Protein AF-A0A2P4WXA1-F1 (afdb_monomer_lite)

Organism: NCBI:txid4796

Foldseek 3Di:
DPPPPPPVVCVVDPCVDPVNVVVCCVPVPPDDPPDDDDDDDDDPDPPDDPDDPPDDDPPPPPPPDDPQPPDPPPDPDPDPDPDPDPPDDPVNPDDPDDDDPVVVVVVVVVVVVCVVVPPPPPVPDPPPVVVVVVVCCDVPVDPDPDDLVPDVCSVVVVVVVVVVVVVVPPPPPPDPLVVLVVVLVVLVVVLVVLVVVLVVCVVVVNNVVSVVSVVVSVVSVVVSVVSVVVNVVSVVVVVVVD

pLDDT: mean 74.8, std 16.15, range [42.03, 98.25]

Secondary structure (DSSP, 8-state):
--SSSSSSHHHHS-TTSHHHHHHHHHHS-S-----------PPP---PPP--TT--TT--TT-----TTT-TT---PPPPP--------GGGGS-SSPPPHHHHHHHHHHHHHHHHHT--------HHHHHHHHHHHHHHS---SS-GGGSTTHHHHHHHHHHHHHHHH----SSHHHHHHHHHHHHHHHHHHHHHHHHHHHHTT-HHHHHHHHHHHHHHHHHHHHHHHHHHHHHHHTTTT-

Sequence (242 aa):
MESLLTSDWSRAFGSDTEAGRLLKRLYCGTSKPQVSYPKLKMKPRETMAPFIPGGGAGADSRTHRLVANTSSRAIRAPVPSKHKRPEMHPIDYVMTHKKPLSEIEKEMNEIKRQMEGSRMSCVRRPPNQEKEKLQQVFSYTTGSILPRELLPGSDLLDRELSHAAALRNEKFPKDRLAQLEQIYAAVLREVEERKSYMSEMIVLGKPEKATSVEREILERMTELRKINQLMTKEKGNNNDDY

Structure (mmCIF, N/CA/C/O backbone):
data_AF-A0A2P4WXA1-F1
#
_entry.id   AF-A0A2P4WXA1-F1
#
loop_
_atom_site.group_PDB
_atom_site.id
_atom_site.type_symbol
_atom_site.label_atom_id
_atom_site.label_alt_id
_atom_site.label_comp_id
_atom_site.label_asym_id
_atom_site.label_entity_id
_atom_site.label_seq_id
_atom_site.pdbx_PDB_ins_code
_atom_site.Cartn_x
_atom_site.Cartn_y
_atom_site.Cartn_z
_atom_site.occupancy
_atom_site.B_iso_or_equiv
_atom_site.auth_seq_id
_atom_site.auth_comp_id
_atom_site.auth_asym_id
_atom_site.auth_atom_id
_atom_site.pdbx_PDB_model_num
ATOM 1 N N . MET A 1 1 ? -5.607 -54.972 19.869 1.00 42.38 1 MET A N 1
ATOM 2 C CA . MET A 1 1 ? -5.538 -53.990 20.972 1.00 42.38 1 MET A CA 1
ATOM 3 C C . MET A 1 1 ? -4.374 -54.350 21.901 1.00 42.38 1 MET A C 1
ATOM 5 O O . MET A 1 1 ? -4.615 -54.797 23.008 1.00 42.38 1 MET A O 1
ATOM 9 N N . GLU A 1 2 ? -3.118 -54.193 21.471 1.00 45.12 2 GLU A N 1
ATOM 10 C CA . GLU A 1 2 ? -1.941 -54.504 22.323 1.00 45.12 2 GLU A CA 1
ATOM 11 C C . GLU A 1 2 ? -0.801 -53.473 22.195 1.00 45.12 2 GLU A C 1
ATOM 13 O O . GLU A 1 2 ? 0.299 -53.685 22.688 1.00 45.12 2 GLU A O 1
ATOM 18 N N . SER A 1 3 ? -1.031 -52.318 21.563 1.00 47.34 3 SER A N 1
ATOM 19 C CA . SER A 1 3 ? 0.039 -51.355 21.249 1.00 47.34 3 SER A CA 1
ATOM 20 C C . SER A 1 3 ? 0.070 -50.102 22.134 1.00 47.34 3 SER A C 1
ATOM 22 O O . SER A 1 3 ? 0.732 -49.136 21.770 1.00 47.34 3 SER A O 1
ATOM 24 N N . LEU A 1 4 ? -0.647 -50.075 23.263 1.00 47.25 4 LEU A N 1
ATOM 25 C CA . LEU A 1 4 ? -0.748 -48.877 24.117 1.00 47.25 4 LEU A CA 1
ATOM 26 C C . LEU A 1 4 ? -0.095 -49.009 25.502 1.00 47.25 4 LEU A C 1
ATOM 28 O O . LEU A 1 4 ? -0.111 -48.047 26.257 1.00 47.25 4 LEU A O 1
ATOM 32 N N . LEU A 1 5 ? 0.521 -50.149 25.835 1.00 51.53 5 LEU A N 1
ATOM 33 C CA . LEU A 1 5 ? 1.138 -50.371 27.157 1.00 51.53 5 LEU A CA 1
ATOM 34 C C . LEU A 1 5 ? 2.673 -50.278 27.177 1.00 51.53 5 LEU A C 1
ATOM 36 O O . LEU A 1 5 ? 3.281 -50.353 28.240 1.00 51.53 5 LEU A O 1
ATOM 40 N N . THR A 1 6 ? 3.336 -50.103 26.033 1.00 53.47 6 THR A N 1
ATOM 41 C CA . THR A 1 6 ? 4.804 -50.206 25.951 1.00 53.47 6 THR A CA 1
ATOM 42 C C . THR A 1 6 ? 5.573 -48.902 26.177 1.00 53.47 6 THR A C 1
ATOM 44 O O . THR A 1 6 ? 6.798 -48.960 26.274 1.00 53.47 6 THR A O 1
ATOM 47 N N . SER A 1 7 ? 4.905 -47.750 26.301 1.00 55.19 7 SER A N 1
ATOM 48 C CA . SER A 1 7 ? 5.565 -46.429 26.243 1.00 55.19 7 SER A CA 1
ATOM 49 C C . SER A 1 7 ? 5.847 -45.766 27.598 1.00 55.19 7 SER A C 1
ATOM 51 O O . SER A 1 7 ? 6.702 -44.883 27.671 1.00 55.19 7 SER A O 1
ATOM 53 N N . ASP A 1 8 ? 5.153 -46.159 28.670 1.00 60.09 8 ASP A N 1
ATOM 54 C CA . ASP A 1 8 ? 5.177 -45.385 29.925 1.00 60.09 8 ASP A CA 1
ATOM 55 C C . ASP A 1 8 ? 6.270 -45.818 30.910 1.00 60.09 8 ASP A C 1
ATOM 57 O O . ASP A 1 8 ? 6.793 -44.999 31.670 1.00 60.09 8 ASP A O 1
ATOM 61 N N . TRP A 1 9 ? 6.710 -47.077 30.867 1.00 60.94 9 TRP A N 1
ATOM 62 C CA . TRP A 1 9 ? 7.709 -47.571 31.820 1.00 60.94 9 TRP A CA 1
ATOM 63 C C . TRP A 1 9 ? 9.105 -46.971 31.584 1.00 60.94 9 TRP A C 1
ATOM 65 O O . TRP A 1 9 ? 9.820 -46.706 32.549 1.00 60.94 9 TRP A O 1
ATOM 75 N N . SER A 1 10 ? 9.478 -46.675 30.330 1.00 62.19 10 SER A N 1
ATOM 76 C CA . SER A 1 10 ? 10.764 -46.034 30.006 1.00 62.19 10 SER A CA 1
ATOM 77 C C . SER A 1 10 ? 10.858 -44.589 30.495 1.00 62.19 10 SER A C 1
ATOM 79 O O . SER A 1 10 ? 11.952 -44.036 30.571 1.00 62.19 10 SER A O 1
ATOM 81 N N . ARG A 1 11 ? 9.711 -43.970 30.801 1.00 69.19 11 ARG A N 1
ATOM 82 C CA . ARG A 1 11 ? 9.626 -42.606 31.328 1.00 69.19 11 ARG A CA 1
ATOM 83 C C . ARG A 1 11 ? 9.626 -42.586 32.859 1.00 69.19 11 ARG A C 1
ATOM 85 O O . ARG A 1 11 ? 10.147 -41.642 33.440 1.00 69.19 11 ARG A O 1
ATOM 92 N N . ALA A 1 12 ? 9.082 -43.628 33.492 1.00 73.00 12 ALA A N 1
ATOM 93 C CA . ALA A 1 12 ? 9.030 -43.774 34.948 1.00 73.00 12 ALA A CA 1
ATOM 94 C C . ALA A 1 12 ? 10.347 -44.292 35.555 1.00 73.00 12 ALA A C 1
ATOM 96 O O . ALA A 1 12 ? 10.762 -43.828 36.613 1.00 73.00 12 ALA A O 1
ATOM 97 N N . PHE A 1 13 ? 11.030 -45.221 34.878 1.00 73.75 13 PHE A N 1
ATOM 98 C CA . PHE A 1 13 ? 12.311 -45.770 35.320 1.00 73.75 13 PHE A CA 1
ATOM 99 C C . PHE A 1 13 ? 13.392 -45.407 34.302 1.00 73.75 13 PHE A C 1
ATOM 101 O O . PHE A 1 13 ? 13.491 -46.014 33.236 1.00 73.75 13 PHE A O 1
ATOM 108 N N . GLY A 1 14 ? 14.201 -44.393 34.622 1.00 74.62 14 GLY A N 1
ATOM 109 C CA . GLY A 1 14 ? 15.331 -43.995 33.781 1.00 74.62 14 GLY A CA 1
ATOM 110 C C . GLY A 1 14 ? 16.308 -45.155 33.547 1.00 74.62 14 GLY A C 1
ATOM 111 O O . GLY A 1 14 ? 16.421 -46.066 34.374 1.00 74.62 14 GLY A O 1
ATOM 112 N N . SER A 1 15 ? 17.053 -45.108 32.437 1.00 73.38 15 SER A N 1
ATOM 113 C CA . SER A 1 15 ? 18.046 -46.127 32.037 1.00 73.38 15 SER A CA 1
ATOM 114 C C . SER A 1 15 ? 19.141 -46.391 33.070 1.00 73.38 15 SER A C 1
ATOM 116 O O . SER A 1 15 ? 19.836 -47.408 33.015 1.00 73.38 15 SER A O 1
ATOM 118 N N . ASP A 1 16 ? 19.292 -45.461 33.999 1.00 79.62 16 ASP A N 1
ATOM 119 C CA . ASP A 1 16 ? 20.403 -45.384 34.931 1.00 79.62 16 ASP A CA 1
ATOM 120 C C . ASP A 1 16 ? 20.067 -46.173 36.205 1.00 79.62 16 ASP A C 1
ATOM 122 O O . ASP A 1 16 ? 20.966 -46.674 36.885 1.00 79.62 16 ASP A O 1
ATOM 126 N N . THR A 1 17 ? 18.768 -46.377 36.456 1.00 85.31 17 THR A N 1
ATOM 127 C CA . THR A 1 17 ? 18.226 -47.164 37.565 1.00 85.31 17 THR A CA 1
ATOM 128 C C . THR A 1 17 ? 18.295 -48.662 37.276 1.00 85.31 17 THR A C 1
ATOM 130 O O . THR A 1 17 ? 18.091 -49.113 36.147 1.00 85.31 17 THR A O 1
ATOM 133 N N . GLU A 1 18 ? 18.570 -49.460 38.306 1.00 84.38 18 GLU A N 1
ATOM 134 C CA . GLU A 1 18 ? 18.656 -50.921 38.193 1.00 84.38 18 GLU A CA 1
ATOM 135 C C . GLU A 1 18 ? 17.342 -51.538 37.680 1.00 84.38 18 GLU A C 1
ATOM 137 O O . GLU A 1 18 ? 17.356 -52.370 36.770 1.00 84.38 18 GLU A O 1
ATOM 142 N N . ALA A 1 19 ? 16.205 -51.034 38.172 1.00 83.56 19 ALA A N 1
ATOM 143 C CA . ALA A 1 19 ? 14.872 -51.415 37.710 1.00 83.56 19 ALA A CA 1
ATOM 144 C C . ALA A 1 19 ? 14.665 -51.117 36.213 1.00 83.56 19 ALA A C 1
ATOM 146 O O . ALA A 1 19 ? 14.191 -51.978 35.469 1.00 83.56 19 ALA A O 1
ATOM 147 N N . GLY A 1 20 ? 15.095 -49.940 35.740 1.00 83.69 20 GLY A N 1
ATOM 148 C CA . GLY A 1 20 ? 15.033 -49.574 34.323 1.00 83.69 20 GLY A CA 1
ATOM 149 C C . GLY A 1 20 ? 15.883 -50.489 33.436 1.00 83.69 20 GLY A C 1
ATOM 150 O O . GLY A 1 20 ? 15.445 -50.898 32.357 1.00 83.69 20 GLY A O 1
ATOM 151 N N . ARG A 1 21 ? 17.076 -50.892 33.898 1.00 80.62 21 ARG A N 1
ATOM 152 C CA . ARG A 1 21 ? 17.943 -51.838 33.166 1.00 80.62 21 ARG A CA 1
ATOM 153 C C . ARG A 1 21 ? 17.342 -53.241 33.090 1.00 80.62 21 ARG A C 1
ATOM 155 O O . ARG A 1 21 ? 17.452 -53.882 32.043 1.00 80.62 21 ARG A O 1
ATOM 162 N N . LEU A 1 22 ? 16.707 -53.712 34.164 1.00 81.44 22 LEU A N 1
ATOM 163 C CA . LEU A 1 22 ? 16.044 -55.018 34.199 1.00 81.44 22 LEU A CA 1
ATOM 164 C C . LEU A 1 22 ? 14.835 -55.055 33.253 1.00 81.44 22 LEU A C 1
ATOM 166 O O . LEU A 1 22 ? 14.724 -55.967 32.435 1.00 81.44 22 LEU A O 1
ATOM 170 N N . LEU A 1 23 ? 13.984 -54.027 33.296 1.00 77.69 23 LEU A N 1
ATOM 171 C CA . LEU A 1 23 ? 12.833 -53.899 32.396 1.00 77.69 23 LEU A CA 1
ATOM 172 C C . LEU A 1 23 ? 13.271 -53.825 30.930 1.00 77.69 23 LEU A C 1
ATOM 174 O O . LEU A 1 23 ? 12.729 -54.527 30.079 1.00 77.69 23 LEU A O 1
ATOM 178 N N . LYS A 1 24 ? 14.330 -53.065 30.633 1.00 77.00 24 LYS A N 1
ATOM 179 C CA . LYS A 1 24 ? 14.903 -53.003 29.284 1.00 77.00 24 LYS A CA 1
ATOM 180 C C . LYS A 1 24 ? 15.424 -54.358 28.802 1.00 77.00 24 LYS A C 1
ATOM 182 O O . LYS A 1 24 ? 15.282 -54.666 27.623 1.00 77.00 24 LYS A O 1
ATOM 187 N N . ARG A 1 25 ? 15.983 -55.188 29.691 1.00 78.25 25 ARG A N 1
ATOM 188 C CA . ARG A 1 25 ? 16.382 -56.569 29.363 1.00 78.25 25 ARG A CA 1
ATOM 189 C C . ARG A 1 25 ? 15.189 -57.490 29.097 1.00 78.25 25 ARG A C 1
ATOM 191 O O . ARG A 1 25 ? 15.284 -58.308 28.189 1.00 78.25 25 ARG A O 1
ATOM 198 N N . LEU A 1 26 ? 14.105 -57.359 29.860 1.00 75.81 26 LEU A N 1
ATOM 199 C CA . LEU A 1 26 ? 12.908 -58.198 29.726 1.00 75.81 26 LEU A CA 1
ATOM 200 C C . LEU A 1 26 ? 12.103 -57.876 28.461 1.00 75.81 26 LEU A C 1
ATOM 202 O O . LEU A 1 26 ? 11.672 -58.789 27.765 1.00 75.81 26 LEU A O 1
ATOM 206 N N . TYR A 1 27 ? 11.932 -56.590 28.141 1.00 72.12 27 TYR A N 1
ATOM 207 C CA . TYR A 1 27 ? 11.031 -56.152 27.067 1.00 72.12 27 TYR A CA 1
ATOM 208 C C . TYR A 1 27 ? 11.736 -55.791 25.758 1.00 72.12 27 TYR A C 1
ATOM 210 O O . TYR A 1 27 ? 11.194 -56.027 24.682 1.00 72.12 27 TYR A O 1
ATOM 218 N N . CYS A 1 28 ? 12.954 -55.250 25.808 1.00 67.62 28 CYS A N 1
ATOM 219 C CA . CYS A 1 28 ? 13.742 -54.940 24.610 1.00 67.62 28 CYS A CA 1
ATOM 220 C C . CYS A 1 28 ? 14.801 -56.016 24.347 1.00 67.62 28 CYS A C 1
ATOM 222 O O . CYS A 1 28 ? 15.899 -55.667 23.915 1.00 67.62 28 CYS A O 1
ATOM 224 N N . GLY A 1 29 ? 14.476 -57.278 24.670 1.00 61.16 29 GLY A N 1
ATOM 225 C CA . GLY A 1 29 ? 15.363 -58.442 24.695 1.00 61.16 29 GLY A CA 1
ATOM 226 C C . GLY A 1 29 ? 16.503 -58.399 23.676 1.00 61.16 29 GLY A C 1
ATOM 227 O O . GLY A 1 29 ? 16.342 -57.955 22.541 1.00 61.16 29 GLY A O 1
ATOM 228 N N . THR A 1 30 ? 17.674 -58.900 24.074 1.00 59.12 30 THR A N 1
ATOM 229 C CA . THR A 1 30 ? 18.933 -58.908 23.296 1.00 59.12 30 THR A CA 1
ATOM 230 C C . THR A 1 30 ? 18.832 -59.515 21.889 1.00 59.12 30 THR A C 1
ATOM 232 O O . THR A 1 30 ? 19.764 -59.398 21.097 1.00 59.12 30 THR A O 1
ATOM 235 N N . SER A 1 31 ? 17.702 -60.125 21.553 1.00 63.53 31 SER A N 1
ATOM 236 C CA . SER A 1 31 ? 17.362 -60.664 20.248 1.00 63.53 31 SER A CA 1
ATOM 237 C C . SER A 1 31 ? 16.335 -59.762 19.556 1.00 63.53 31 SER A C 1
ATOM 239 O O . SER A 1 31 ? 15.128 -59.907 19.754 1.00 63.53 31 SER A O 1
ATOM 241 N N . LYS A 1 32 ? 16.800 -58.865 18.677 1.00 69.38 32 LYS A N 1
ATOM 242 C CA . LYS A 1 32 ? 15.914 -58.289 17.653 1.00 69.38 32 LYS A CA 1
ATOM 243 C C . LYS A 1 32 ? 15.458 -59.430 16.735 1.00 69.38 32 LYS A C 1
ATOM 245 O O . LYS A 1 32 ? 16.320 -60.203 16.310 1.00 69.38 32 LYS A O 1
ATOM 250 N N . PRO A 1 33 ? 14.163 -59.544 16.392 1.00 69.38 33 PRO A N 1
ATOM 251 C CA . PRO A 1 33 ? 13.722 -60.540 15.426 1.00 69.38 33 PRO A CA 1
ATOM 252 C C . PRO A 1 33 ? 14.477 -60.323 14.110 1.00 69.38 33 PRO A C 1
ATOM 254 O O . PRO A 1 33 ? 14.414 -59.244 13.515 1.00 69.38 33 PRO A O 1
ATOM 257 N N . GLN A 1 34 ? 15.235 -61.330 13.672 1.00 73.06 34 GLN A N 1
ATOM 258 C CA . GLN A 1 34 ? 15.879 -61.307 12.363 1.00 73.06 34 GLN A CA 1
ATOM 259 C C . GLN A 1 34 ? 14.807 -61.512 11.296 1.00 73.06 34 GLN A C 1
ATOM 261 O O . GLN A 1 34 ? 14.452 -62.635 10.950 1.00 73.06 34 GLN A O 1
ATOM 266 N N . VAL A 1 35 ? 14.269 -60.411 10.778 1.00 77.44 35 VAL A N 1
ATOM 267 C CA . VAL A 1 35 ? 13.369 -60.466 9.628 1.00 77.44 35 VAL A CA 1
ATOM 268 C C . VAL A 1 35 ? 14.222 -60.644 8.373 1.00 77.44 35 VAL A C 1
ATOM 270 O O . VAL A 1 35 ? 14.938 -59.734 7.952 1.00 77.44 35 VAL A O 1
ATOM 273 N N . SER A 1 36 ? 14.182 -61.847 7.801 1.00 82.44 36 SER A N 1
ATOM 274 C CA . SER A 1 36 ? 14.837 -62.156 6.530 1.00 82.44 36 SER A CA 1
ATOM 275 C C . SER A 1 36 ? 14.044 -61.526 5.388 1.00 82.44 36 SER A C 1
ATOM 277 O O . SER A 1 36 ? 13.037 -62.072 4.938 1.00 82.44 36 SER A O 1
ATOM 279 N N . TYR A 1 37 ? 14.474 -60.350 4.934 1.00 83.56 37 TYR A N 1
ATOM 280 C CA . TYR A 1 37 ? 13.896 -59.719 3.752 1.00 83.56 37 TYR A CA 1
ATOM 281 C C . TYR A 1 37 ? 14.538 -60.269 2.466 1.00 83.56 37 TYR A C 1
ATOM 283 O O . TYR A 1 37 ? 15.740 -60.561 2.450 1.00 83.56 37 TYR A O 1
ATOM 291 N N . PRO A 1 38 ? 13.776 -60.375 1.360 1.00 83.69 38 PRO A N 1
ATOM 292 C CA . PRO A 1 38 ? 14.321 -60.741 0.057 1.00 83.69 38 PRO A CA 1
ATOM 293 C C . PRO A 1 38 ? 15.469 -59.807 -0.354 1.00 83.69 38 PRO A C 1
ATOM 295 O O . PRO A 1 38 ? 15.330 -58.583 -0.333 1.00 83.69 38 PRO A O 1
ATOM 298 N N . LYS A 1 39 ? 16.618 -60.374 -0.742 1.00 80.06 39 LYS A N 1
ATOM 299 C CA . LYS A 1 39 ? 17.804 -59.594 -1.129 1.00 80.06 39 LYS A CA 1
ATOM 300 C C . LYS A 1 39 ? 17.557 -58.877 -2.459 1.00 80.06 39 LYS A C 1
ATOM 302 O O . LYS A 1 39 ? 17.463 -59.518 -3.506 1.00 80.06 39 LYS A O 1
ATOM 307 N N . LEU A 1 40 ? 17.494 -57.548 -2.425 1.00 75.06 40 LEU A N 1
ATOM 308 C CA . LEU A 1 40 ? 17.398 -56.717 -3.625 1.00 75.06 40 LEU A CA 1
ATOM 309 C C . LEU A 1 40 ? 18.700 -56.817 -4.436 1.00 75.06 40 LEU A C 1
ATOM 311 O O . LEU A 1 40 ? 19.779 -56.489 -3.943 1.00 75.06 40 LEU A O 1
ATOM 315 N N . LYS A 1 41 ? 18.606 -57.260 -5.695 1.00 77.56 41 LYS A N 1
ATOM 316 C CA . LYS A 1 41 ? 19.732 -57.238 -6.639 1.00 77.56 41 LYS A CA 1
ATOM 317 C C . LYS A 1 41 ? 19.921 -55.811 -7.156 1.00 77.56 41 LYS A C 1
ATOM 319 O O . LYS A 1 41 ? 19.291 -55.416 -8.131 1.00 77.56 41 LYS A O 1
ATOM 324 N N . MET A 1 42 ? 20.768 -55.029 -6.495 1.00 75.88 42 MET A N 1
ATOM 325 C CA . MET A 1 42 ? 21.168 -53.712 -6.997 1.00 75.88 42 MET A CA 1
ATOM 326 C C . MET A 1 42 ? 22.371 -53.843 -7.932 1.00 75.88 42 MET A C 1
ATOM 328 O O . MET A 1 42 ? 23.250 -54.678 -7.716 1.00 75.88 42 MET A O 1
ATOM 332 N N . LYS A 1 43 ? 22.408 -53.018 -8.985 1.00 73.12 43 LYS A N 1
ATOM 333 C CA . LYS A 1 43 ? 23.588 -52.914 -9.851 1.00 73.12 43 LYS A CA 1
ATOM 334 C C . LYS A 1 43 ? 24.790 -52.398 -9.041 1.00 73.12 43 LYS A C 1
ATOM 336 O O . LYS A 1 43 ? 24.579 -51.592 -8.130 1.00 73.12 43 LYS A O 1
ATOM 341 N N . PRO A 1 44 ? 26.025 -52.828 -9.363 1.00 70.31 44 PRO A N 1
ATOM 342 C CA . PRO A 1 44 ? 27.231 -52.319 -8.721 1.00 70.31 44 PRO A CA 1
ATOM 343 C C . PRO A 1 44 ? 27.263 -50.795 -8.814 1.00 70.31 44 PRO A C 1
ATOM 345 O O . PRO A 1 44 ? 27.189 -50.227 -9.902 1.00 70.31 44 PRO A O 1
ATOM 348 N N . ARG A 1 45 ? 27.311 -50.135 -7.657 1.00 61.50 45 ARG A N 1
ATOM 349 C CA . ARG A 1 45 ? 27.446 -48.685 -7.569 1.00 61.50 45 ARG A CA 1
ATOM 350 C C . ARG A 1 45 ? 28.863 -48.340 -8.005 1.00 61.50 45 ARG A C 1
ATOM 352 O O . ARG A 1 45 ? 29.811 -48.706 -7.317 1.00 61.50 45 ARG A O 1
ATOM 359 N N . GLU A 1 46 ? 28.996 -47.676 -9.147 1.00 67.7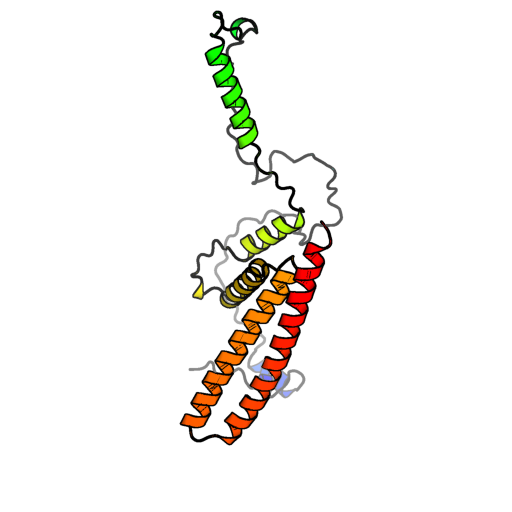5 46 GLU A N 1
ATOM 360 C CA . GLU A 1 46 ? 30.275 -47.121 -9.582 1.00 67.75 46 GLU A CA 1
ATOM 361 C C . GLU A 1 46 ? 30.810 -46.194 -8.488 1.00 67.75 46 GLU A C 1
ATOM 363 O O . GLU A 1 46 ? 30.057 -45.421 -7.883 1.00 67.75 46 GLU A O 1
ATOM 368 N N . THR A 1 47 ? 32.102 -46.323 -8.194 1.00 62.75 47 THR A N 1
ATOM 369 C CA . THR A 1 47 ? 32.815 -45.577 -7.158 1.00 62.75 47 THR A CA 1
ATOM 370 C C . THR A 1 47 ? 32.896 -44.107 -7.565 1.00 62.75 47 THR A C 1
ATOM 372 O O . THR A 1 47 ? 33.901 -43.630 -8.081 1.00 62.75 47 THR A O 1
ATOM 375 N N . MET A 1 48 ? 31.801 -43.370 -7.392 1.00 60.88 48 MET A N 1
ATOM 376 C CA . MET A 1 48 ? 31.816 -41.924 -7.545 1.00 60.88 48 MET A CA 1
ATOM 377 C C . MET A 1 48 ? 32.625 -41.335 -6.394 1.00 60.88 48 MET A C 1
ATOM 379 O O . MET A 1 48 ? 32.456 -41.731 -5.237 1.00 60.88 48 MET A O 1
ATOM 383 N N . ALA A 1 49 ? 33.507 -40.393 -6.731 1.00 67.44 49 ALA A N 1
ATOM 384 C CA . ALA A 1 49 ? 34.227 -39.594 -5.754 1.00 67.44 49 ALA A CA 1
ATOM 385 C C . ALA A 1 49 ? 33.244 -39.034 -4.703 1.00 67.44 49 ALA A C 1
ATOM 387 O O . ALA A 1 49 ? 32.098 -38.730 -5.060 1.00 67.44 49 ALA A O 1
ATOM 388 N N . PRO A 1 50 ? 33.657 -38.912 -3.425 1.00 70.31 50 PRO A N 1
ATOM 389 C CA . PRO A 1 50 ? 32.791 -38.429 -2.359 1.00 70.31 50 PRO A CA 1
ATOM 390 C C . PRO A 1 50 ? 32.104 -37.136 -2.790 1.00 70.31 50 PRO A C 1
ATOM 392 O O . PRO A 1 50 ? 32.761 -36.172 -3.178 1.00 70.31 50 PRO A O 1
ATOM 395 N N . PHE A 1 51 ? 30.773 -37.133 -2.765 1.00 64.25 51 PHE A N 1
ATOM 396 C CA . PHE A 1 51 ? 29.992 -35.929 -3.008 1.00 64.25 51 PHE A CA 1
ATOM 397 C C . PHE A 1 51 ? 30.371 -34.905 -1.934 1.00 64.25 51 PHE A C 1
ATOM 399 O O . PHE A 1 51 ? 30.122 -35.155 -0.758 1.00 64.25 51 PHE A O 1
ATOM 406 N N . ILE A 1 52 ? 31.011 -33.799 -2.327 1.00 63.34 52 ILE A N 1
ATOM 407 C CA . ILE A 1 52 ? 31.390 -32.702 -1.427 1.00 63.34 52 ILE A CA 1
ATOM 408 C C . ILE A 1 52 ? 30.267 -31.657 -1.472 1.00 63.34 52 ILE A C 1
ATOM 410 O O . ILE A 1 52 ? 30.181 -30.906 -2.452 1.00 63.34 52 ILE A O 1
ATOM 414 N N . PRO A 1 53 ? 29.399 -31.567 -0.450 1.00 49.28 53 PRO A N 1
ATOM 415 C CA . PRO A 1 53 ? 28.430 -30.488 -0.365 1.00 49.28 53 PRO A CA 1
ATOM 416 C C . PRO A 1 53 ? 29.204 -29.201 -0.055 1.00 49.28 53 PRO A C 1
ATOM 418 O O . PRO A 1 53 ? 29.884 -29.123 0.964 1.00 49.28 53 PRO A O 1
ATOM 421 N N . GLY A 1 54 ? 29.131 -28.206 -0.941 1.00 56.31 54 GLY A N 1
ATOM 422 C CA . GLY A 1 54 ? 29.724 -26.881 -0.706 1.00 56.31 54 GLY A CA 1
ATOM 423 C C . GLY A 1 54 ? 30.971 -26.523 -1.520 1.00 56.31 54 GLY A C 1
ATOM 424 O O . GLY A 1 54 ? 31.516 -25.452 -1.296 1.00 56.31 54 GLY A O 1
ATOM 425 N N . GLY A 1 55 ? 31.389 -27.348 -2.489 1.00 52.16 55 GLY A N 1
ATOM 426 C CA . GLY A 1 55 ? 32.509 -27.022 -3.384 1.00 52.16 55 GLY A CA 1
ATOM 427 C C . GLY A 1 55 ? 33.862 -27.110 -2.674 1.00 52.16 55 GLY A C 1
ATOM 428 O O . GLY A 1 55 ? 34.275 -26.202 -1.962 1.00 52.16 55 GLY A O 1
ATOM 429 N N . GLY A 1 56 ? 34.560 -28.231 -2.862 1.00 42.03 56 GLY A N 1
ATOM 430 C CA . GLY A 1 56 ? 35.852 -28.473 -2.223 1.00 42.03 56 GLY A CA 1
ATOM 431 C C . GLY A 1 56 ? 36.909 -27.430 -2.599 1.00 42.03 56 GLY A C 1
ATOM 432 O O . GLY A 1 56 ? 37.105 -27.120 -3.777 1.00 42.03 56 GLY A O 1
ATOM 433 N N . ALA A 1 57 ? 37.623 -26.936 -1.587 1.00 55.12 57 ALA A N 1
ATOM 434 C CA . ALA A 1 57 ? 38.867 -26.199 -1.750 1.00 55.12 57 ALA A CA 1
ATOM 435 C C . ALA A 1 57 ? 39.877 -27.088 -2.498 1.00 55.12 57 ALA A C 1
ATOM 437 O O . ALA A 1 57 ? 40.352 -28.084 -1.959 1.00 55.12 57 ALA A O 1
ATOM 438 N N . GLY A 1 58 ? 40.143 -26.763 -3.764 1.00 54.78 58 GLY A N 1
ATOM 439 C CA . GLY A 1 58 ? 41.067 -27.511 -4.623 1.00 54.78 58 GLY A CA 1
ATOM 440 C C . GLY A 1 58 ? 40.601 -27.699 -6.068 1.00 54.78 58 GLY A C 1
ATOM 441 O O . GLY A 1 58 ? 41.404 -28.090 -6.910 1.00 54.78 58 GLY A O 1
ATOM 442 N N . ALA A 1 59 ? 39.341 -27.390 -6.395 1.00 51.28 59 ALA A N 1
ATOM 443 C CA . ALA A 1 59 ? 38.906 -27.307 -7.787 1.00 51.28 59 ALA A CA 1
ATOM 444 C C . ALA A 1 59 ? 39.406 -25.989 -8.404 1.00 51.28 59 ALA A C 1
ATOM 446 O O . ALA A 1 59 ? 38.772 -24.944 -8.265 1.00 51.28 59 ALA A O 1
ATOM 447 N N . ASP A 1 60 ? 40.570 -26.038 -9.050 1.00 47.97 60 ASP A N 1
ATOM 448 C CA . ASP A 1 60 ? 41.141 -24.910 -9.784 1.00 47.97 60 ASP A CA 1
ATOM 449 C C . ASP A 1 60 ? 40.217 -24.516 -10.951 1.00 47.97 60 ASP A C 1
ATOM 451 O O . ASP A 1 60 ? 40.197 -25.135 -12.017 1.00 47.97 60 ASP A O 1
ATOM 455 N N . SER A 1 61 ? 39.413 -23.474 -10.741 1.00 51.75 61 SER A N 1
ATOM 456 C CA . SER A 1 61 ? 38.443 -22.952 -11.707 1.00 51.75 61 SER A CA 1
ATOM 457 C C . SER A 1 61 ? 39.089 -22.240 -12.904 1.00 51.75 61 SER A C 1
ATOM 459 O O . SER A 1 61 ? 38.377 -21.666 -13.726 1.00 51.75 61 SER A O 1
ATOM 461 N N . ARG A 1 62 ? 40.426 -22.234 -13.019 1.00 53.03 62 ARG A N 1
ATOM 462 C CA . ARG A 1 62 ? 41.161 -21.543 -14.093 1.00 53.03 62 ARG A CA 1
ATOM 463 C C . ARG A 1 62 ? 41.407 -22.373 -15.347 1.00 53.03 62 ARG A C 1
ATOM 465 O O . ARG A 1 62 ? 41.869 -21.826 -16.347 1.00 53.03 62 ARG A O 1
ATOM 472 N N . THR A 1 63 ? 41.056 -23.654 -15.362 1.00 53.47 63 THR A N 1
ATOM 473 C CA . THR A 1 63 ? 41.101 -24.433 -16.604 1.00 53.47 63 THR A CA 1
ATOM 474 C C . THR A 1 63 ? 39.770 -24.319 -17.348 1.00 53.47 63 THR A C 1
ATOM 476 O O . THR A 1 63 ? 38.829 -25.071 -17.128 1.00 53.47 63 THR A O 1
ATOM 479 N N . HIS A 1 64 ? 39.703 -23.394 -18.309 1.00 51.78 64 HIS A N 1
ATOM 480 C CA . HIS A 1 64 ? 38.598 -23.228 -19.273 1.00 51.78 64 HIS A CA 1
ATOM 481 C C . HIS A 1 64 ? 38.397 -24.429 -20.227 1.00 51.78 64 HIS A C 1
ATOM 483 O O . HIS A 1 64 ? 37.798 -24.303 -21.295 1.00 51.78 64 HIS A O 1
ATOM 489 N N . ARG A 1 65 ? 38.896 -25.617 -19.876 1.00 52.22 65 ARG A N 1
ATOM 490 C CA . ARG A 1 65 ? 38.806 -26.813 -20.707 1.00 52.22 65 ARG A CA 1
ATOM 491 C C . ARG A 1 65 ? 37.633 -27.662 -20.231 1.00 52.22 65 ARG A C 1
ATOM 493 O O . ARG A 1 65 ? 37.797 -28.628 -19.494 1.00 52.22 65 ARG A O 1
ATOM 500 N N . LEU A 1 66 ? 36.432 -27.280 -20.661 1.00 51.38 66 LEU A N 1
ATOM 501 C CA . LEU A 1 66 ? 35.256 -28.136 -20.538 1.00 51.38 66 LEU A CA 1
ATOM 502 C C . LEU A 1 66 ? 35.560 -29.472 -21.230 1.00 51.38 66 LEU A C 1
ATOM 504 O O . LEU A 1 66 ? 35.862 -29.509 -22.424 1.00 51.38 66 LEU A O 1
ATOM 508 N N . VAL A 1 67 ? 35.511 -30.570 -20.475 1.00 52.41 67 VAL A N 1
ATOM 509 C CA . VAL A 1 67 ? 35.626 -31.926 -21.022 1.00 52.41 67 VAL A CA 1
ATOM 510 C C . VAL A 1 67 ? 34.371 -32.168 -21.858 1.00 52.41 67 VAL A C 1
ATOM 512 O O . VAL A 1 67 ? 33.292 -32.418 -21.325 1.00 52.41 67 VAL A O 1
ATOM 515 N N . ALA A 1 68 ? 34.500 -32.024 -23.177 1.00 52.78 68 ALA A N 1
ATOM 516 C CA . ALA A 1 68 ? 33.371 -31.928 -24.101 1.00 52.78 68 ALA A CA 1
ATOM 517 C C . ALA A 1 68 ? 32.460 -33.172 -24.147 1.00 52.78 68 ALA A C 1
ATOM 519 O O . ALA A 1 68 ? 31.352 -33.088 -24.668 1.00 52.78 68 ALA A O 1
ATOM 520 N N . ASN A 1 69 ? 32.885 -34.317 -23.599 1.00 51.81 69 ASN A N 1
ATOM 521 C CA . ASN A 1 69 ? 32.312 -35.605 -24.001 1.00 51.81 69 ASN A CA 1
ATOM 522 C C . ASN A 1 69 ? 31.697 -36.451 -22.874 1.00 51.81 69 ASN A C 1
ATOM 524 O O . ASN A 1 69 ? 31.253 -37.559 -23.155 1.00 51.81 69 ASN A O 1
ATOM 528 N N . THR A 1 70 ? 31.639 -35.982 -21.622 1.00 54.53 70 THR A N 1
ATOM 529 C CA . THR A 1 70 ? 31.099 -36.803 -20.508 1.00 54.53 70 THR A CA 1
ATOM 530 C C . THR A 1 70 ? 30.052 -36.114 -19.640 1.00 54.53 70 THR A C 1
ATOM 532 O O . THR A 1 70 ? 29.478 -36.740 -18.752 1.00 54.53 70 THR A O 1
ATOM 535 N N . SER A 1 71 ? 29.739 -34.845 -19.900 1.00 52.09 71 SER A N 1
ATOM 536 C CA . SER A 1 71 ? 28.659 -34.165 -19.193 1.00 52.09 71 SER A CA 1
ATOM 537 C C . SER A 1 71 ? 27.317 -34.498 -19.841 1.00 52.09 71 SER A C 1
ATOM 539 O O . SER A 1 71 ? 27.050 -34.118 -20.981 1.00 52.09 71 SER A O 1
ATOM 541 N N . SER A 1 72 ? 26.426 -35.124 -19.075 1.00 55.47 72 SER A N 1
ATOM 542 C CA . SER A 1 72 ? 24.998 -35.329 -19.375 1.00 55.47 72 SER A CA 1
ATOM 543 C C . SER A 1 72 ? 24.208 -34.025 -19.607 1.00 55.47 72 SER A C 1
ATOM 545 O O . SER A 1 72 ? 23.004 -34.060 -19.846 1.00 55.47 72 SER A O 1
ATOM 547 N N . ARG A 1 73 ? 24.884 -32.869 -19.579 1.00 54.97 73 ARG A N 1
ATOM 548 C CA . ARG A 1 73 ? 24.365 -31.532 -19.890 1.00 54.97 73 ARG A CA 1
ATOM 549 C C . ARG A 1 73 ? 24.705 -31.031 -21.300 1.00 54.97 73 ARG A C 1
ATOM 551 O O . ARG A 1 73 ? 24.354 -29.899 -21.624 1.00 54.97 73 ARG A O 1
ATOM 558 N N . ALA A 1 74 ? 25.384 -31.823 -22.132 1.00 54.91 74 ALA A N 1
ATOM 559 C CA . ALA A 1 74 ? 25.643 -31.454 -23.522 1.00 54.91 74 ALA A CA 1
ATOM 560 C C . ALA A 1 74 ? 24.328 -31.451 -24.323 1.00 54.91 74 ALA A C 1
ATOM 562 O O . ALA A 1 74 ? 23.820 -32.495 -24.733 1.00 54.91 74 ALA A O 1
ATOM 563 N N . ILE A 1 75 ? 23.761 -30.262 -24.536 1.00 56.03 75 ILE A N 1
ATOM 564 C CA . ILE A 1 75 ? 22.642 -30.054 -25.457 1.00 56.03 75 ILE A CA 1
ATOM 565 C C . ILE A 1 75 ? 23.117 -30.504 -26.843 1.00 56.03 75 ILE A C 1
ATOM 567 O O . ILE A 1 75 ? 24.069 -29.939 -27.384 1.00 56.03 75 ILE A O 1
ATOM 571 N N . ARG A 1 76 ? 22.471 -31.524 -27.423 1.00 62.59 76 ARG A N 1
ATOM 572 C CA . ARG A 1 76 ? 22.675 -31.899 -28.830 1.00 62.59 76 ARG A CA 1
ATOM 573 C C . ARG A 1 76 ? 22.121 -30.782 -29.715 1.00 62.59 76 ARG A C 1
ATOM 575 O O . ARG A 1 76 ? 20.975 -30.841 -30.149 1.00 62.59 76 ARG A O 1
ATOM 582 N N . ALA A 1 77 ? 22.920 -29.746 -29.949 1.00 61.72 77 ALA A N 1
ATOM 583 C CA . ALA A 1 77 ? 22.613 -28.756 -30.966 1.00 61.72 77 ALA A CA 1
ATOM 584 C C . ALA A 1 77 ? 22.584 -29.456 -32.339 1.00 61.72 77 ALA A C 1
ATOM 586 O O . ALA A 1 77 ? 23.460 -30.290 -32.603 1.00 61.72 77 ALA A O 1
ATOM 587 N N . PRO A 1 78 ? 21.606 -29.156 -33.212 1.00 64.81 78 PRO A N 1
ATOM 588 C CA . PRO A 1 78 ? 21.620 -29.638 -34.583 1.00 64.81 78 PRO A CA 1
ATOM 589 C C . PRO A 1 78 ? 22.927 -29.196 -35.236 1.00 64.81 78 PRO A C 1
ATOM 591 O O . PRO A 1 78 ? 23.202 -28.003 -35.362 1.00 64.81 78 PRO A O 1
ATOM 594 N N . VAL A 1 79 ? 23.761 -30.160 -35.614 1.00 66.62 79 VAL A N 1
ATOM 595 C CA . VAL A 1 79 ? 24.971 -29.874 -36.379 1.00 66.62 79 VAL A CA 1
ATOM 596 C C . VAL A 1 79 ? 24.495 -29.407 -37.754 1.00 66.62 79 VAL A C 1
ATOM 598 O O . VAL A 1 79 ? 23.781 -30.173 -38.409 1.00 66.62 79 VAL A O 1
ATOM 601 N N . PRO A 1 80 ? 24.824 -28.181 -38.204 1.00 61.53 80 PRO A N 1
ATOM 602 C CA . PRO A 1 80 ? 24.451 -27.745 -39.541 1.00 61.53 80 PRO A CA 1
ATOM 603 C C . PRO A 1 80 ? 25.012 -28.760 -40.537 1.00 61.53 80 PRO A C 1
ATOM 605 O O . PRO A 1 80 ? 26.208 -29.064 -40.534 1.00 61.53 80 PRO A O 1
ATOM 608 N N . SER A 1 81 ? 24.122 -29.355 -41.331 1.00 62.19 81 SER A N 1
ATOM 609 C CA . SER A 1 81 ? 24.469 -30.373 -42.319 1.00 62.19 81 SER A CA 1
ATOM 610 C C . SER A 1 81 ? 25.622 -29.881 -43.191 1.00 62.19 81 SER A C 1
ATOM 612 O O . SER A 1 81 ? 25.589 -28.743 -43.665 1.00 62.19 81 SER A O 1
ATOM 614 N N . LYS A 1 82 ? 26.603 -30.747 -43.458 1.00 61.06 82 LYS A N 1
ATOM 615 C CA . LYS A 1 82 ? 27.754 -30.492 -44.344 1.00 61.06 82 LYS A CA 1
ATOM 616 C C . LYS A 1 82 ? 27.361 -30.395 -45.828 1.00 61.06 82 LYS A C 1
ATOM 618 O O . LYS A 1 82 ? 28.074 -30.900 -46.693 1.00 61.06 82 LYS A O 1
ATOM 623 N N . HIS A 1 83 ? 26.223 -29.792 -46.149 1.00 63.47 83 HIS A N 1
ATOM 624 C CA . HIS A 1 83 ? 25.932 -29.435 -47.526 1.00 63.47 83 HIS A CA 1
ATOM 625 C C . HIS A 1 83 ? 26.911 -28.328 -47.908 1.00 63.47 83 HIS A C 1
ATOM 627 O O . HIS A 1 83 ? 26.909 -27.256 -47.300 1.00 63.47 83 HIS A O 1
ATOM 633 N N . LYS A 1 84 ? 27.796 -28.626 -48.869 1.00 61.62 84 LYS A N 1
ATOM 634 C CA . LYS A 1 84 ? 28.625 -27.620 -49.530 1.00 61.62 84 LYS A CA 1
ATOM 635 C C . LYS A 1 84 ? 27.668 -26.549 -50.038 1.00 61.62 84 LYS A C 1
ATOM 637 O O . LYS A 1 84 ? 26.901 -26.804 -50.964 1.00 61.62 84 LYS A O 1
ATOM 642 N N . ARG A 1 85 ? 27.656 -25.385 -49.388 1.00 68.19 85 ARG A N 1
ATOM 643 C CA . ARG A 1 85 ? 27.014 -24.218 -49.983 1.00 68.19 85 ARG A CA 1
ATOM 644 C C . ARG A 1 85 ? 27.749 -23.953 -51.300 1.00 68.19 85 ARG A C 1
ATOM 646 O O . ARG A 1 85 ? 28.974 -24.103 -51.310 1.00 68.19 85 ARG A O 1
ATOM 653 N N . PRO A 1 86 ? 27.043 -23.638 -52.393 1.00 76.12 86 PRO A N 1
ATOM 654 C CA . PRO A 1 86 ? 27.708 -23.185 -53.603 1.00 76.12 86 PRO A CA 1
ATOM 655 C C . PRO A 1 86 ? 28.635 -22.019 -53.241 1.00 76.12 86 PRO A C 1
ATOM 657 O O . PRO A 1 86 ? 28.267 -21.146 -52.451 1.00 76.12 86 PRO A O 1
ATOM 660 N N . GLU A 1 87 ? 29.862 -22.077 -53.745 1.00 80.44 87 GLU A N 1
ATOM 661 C CA . GLU A 1 87 ? 30.864 -21.030 -53.580 1.00 80.44 87 GLU A CA 1
ATOM 662 C C . GLU A 1 87 ? 30.369 -19.809 -54.361 1.00 80.44 87 GLU A C 1
ATOM 664 O O . GLU A 1 87 ? 30.442 -19.775 -55.583 1.00 80.44 87 GLU A O 1
ATOM 669 N N . MET A 1 88 ? 29.735 -18.866 -53.663 1.00 82.69 88 MET A N 1
ATOM 670 C CA . MET A 1 88 ? 29.259 -17.620 -54.262 1.00 82.69 88 MET A CA 1
ATOM 671 C C . MET A 1 88 ? 30.426 -16.641 -54.347 1.00 82.69 88 MET A C 1
ATOM 673 O O . MET A 1 88 ? 31.108 -16.392 -53.347 1.00 82.69 88 MET A O 1
ATOM 677 N N . HIS A 1 89 ? 30.650 -16.064 -55.523 1.00 81.94 89 HIS A N 1
ATOM 678 C CA . HIS A 1 89 ? 31.661 -15.035 -55.709 1.00 81.94 89 HIS A CA 1
ATOM 679 C C . HIS A 1 89 ? 31.117 -13.668 -55.262 1.00 81.94 89 HIS A C 1
ATOM 681 O O . HIS A 1 89 ? 29.918 -13.417 -55.365 1.00 81.94 89 HIS A O 1
ATOM 687 N N . PRO A 1 90 ? 31.972 -12.728 -54.807 1.00 79.75 90 PRO A N 1
ATOM 688 C CA . PRO A 1 90 ? 31.543 -11.384 -54.400 1.00 79.75 90 PRO A CA 1
ATOM 689 C C . PRO A 1 90 ? 30.683 -10.644 -55.440 1.00 79.75 90 PRO A C 1
ATOM 691 O O . PRO A 1 90 ? 29.818 -9.853 -55.076 1.00 79.75 90 PRO A O 1
ATOM 694 N N . ILE A 1 91 ? 30.900 -10.926 -56.727 1.00 77.75 91 ILE A N 1
ATOM 695 C CA . ILE A 1 91 ? 30.167 -10.331 -57.852 1.00 77.75 91 ILE A CA 1
ATOM 696 C C . ILE A 1 91 ? 28.702 -10.794 -57.874 1.00 77.75 91 ILE A C 1
ATOM 698 O O . ILE A 1 91 ? 27.829 -10.008 -58.228 1.00 77.75 91 ILE A O 1
ATOM 702 N N . ASP A 1 92 ? 28.413 -12.011 -57.407 1.00 77.00 92 ASP A N 1
ATOM 703 C CA . ASP A 1 92 ? 27.055 -12.573 -57.372 1.00 77.00 92 ASP A CA 1
ATOM 704 C C . ASP A 1 92 ? 26.154 -11.865 -56.345 1.00 77.00 92 ASP A C 1
ATOM 706 O O . ASP A 1 92 ? 24.930 -11.977 -56.393 1.00 77.00 92 ASP A O 1
ATOM 710 N N . TYR A 1 93 ? 26.751 -11.116 -55.412 1.00 74.88 93 TYR A N 1
ATOM 711 C CA . TYR A 1 93 ? 26.036 -10.305 -54.424 1.00 74.88 93 TYR A CA 1
ATOM 712 C C . TYR A 1 93 ? 25.732 -8.887 -54.917 1.00 74.88 93 TYR A C 1
ATOM 714 O O . TYR A 1 93 ? 24.993 -8.151 -54.259 1.00 74.88 93 TYR A O 1
ATOM 722 N N . VAL A 1 94 ? 26.288 -8.480 -56.061 1.00 75.81 94 VAL A N 1
ATOM 723 C CA . VAL A 1 94 ? 25.996 -7.181 -56.662 1.00 75.81 94 VAL A CA 1
ATOM 724 C C . VAL A 1 94 ? 24.739 -7.338 -57.506 1.00 75.81 94 VAL A C 1
ATOM 726 O O . VAL A 1 94 ? 24.758 -7.968 -58.561 1.00 75.81 94 VAL A O 1
ATOM 729 N N . MET A 1 95 ? 23.625 -6.767 -57.046 1.00 72.62 95 MET A N 1
ATOM 730 C CA . MET A 1 95 ? 22.404 -6.732 -57.851 1.00 72.62 95 MET A CA 1
ATOM 731 C C . MET A 1 95 ? 22.705 -6.058 -59.195 1.00 72.62 95 MET A C 1
ATOM 733 O O . MET A 1 95 ? 23.184 -4.925 -59.241 1.00 72.62 95 MET A O 1
ATOM 737 N N . THR A 1 96 ? 22.412 -6.756 -60.292 1.00 73.94 96 THR A N 1
ATOM 738 C CA . THR A 1 96 ? 22.660 -6.292 -61.668 1.00 73.94 96 THR A CA 1
ATOM 739 C C . THR A 1 96 ? 21.868 -5.034 -62.026 1.00 73.94 96 THR A C 1
ATOM 741 O O . THR A 1 96 ? 22.265 -4.284 -62.917 1.00 73.94 96 THR A O 1
ATOM 744 N N . HIS A 1 97 ? 20.780 -4.760 -61.303 1.00 78.06 97 HIS A N 1
ATOM 745 C CA . HIS A 1 97 ? 19.954 -3.571 -61.471 1.00 78.06 97 HIS A CA 1
ATOM 746 C C . HIS A 1 97 ? 19.990 -2.696 -60.220 1.00 78.06 97 HIS A C 1
ATOM 748 O O . HIS A 1 97 ? 19.788 -3.166 -59.098 1.00 78.06 97 HIS A O 1
ATOM 754 N N . LYS A 1 98 ? 20.221 -1.396 -60.427 1.00 80.19 98 LYS A N 1
ATOM 755 C CA . LYS A 1 98 ? 20.117 -0.393 -59.365 1.00 80.19 98 LYS A CA 1
ATOM 756 C C . LYS A 1 98 ? 18.651 -0.258 -58.961 1.00 80.19 98 LYS A C 1
ATOM 758 O O . LYS A 1 98 ? 17.805 -0.001 -59.815 1.00 80.19 98 LYS A O 1
ATOM 763 N N . LYS A 1 99 ? 18.365 -0.411 -57.668 1.00 83.38 99 LYS A N 1
ATOM 764 C CA . LYS A 1 99 ? 17.037 -0.129 -57.112 1.00 83.38 99 LYS A CA 1
ATOM 765 C C . LYS A 1 99 ? 16.709 1.368 -57.253 1.00 83.38 99 LYS A C 1
ATOM 767 O O . LYS A 1 99 ? 17.627 2.192 -57.169 1.00 83.38 99 LYS A O 1
ATOM 772 N N . PRO A 1 100 ? 15.435 1.742 -57.453 1.00 89.00 100 PRO A N 1
ATOM 773 C CA . PRO A 1 100 ? 15.020 3.139 -57.417 1.00 89.00 100 PRO A CA 1
ATOM 774 C C . PRO A 1 100 ? 15.235 3.731 -56.013 1.00 89.00 100 PRO A C 1
ATOM 776 O O . PRO A 1 100 ? 15.086 3.040 -55.005 1.00 89.00 100 PRO A O 1
ATOM 7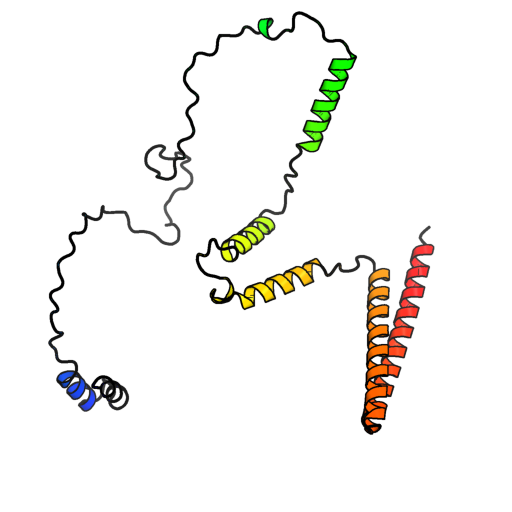79 N N . LEU A 1 101 ? 15.571 5.024 -55.940 1.00 88.75 101 LEU A N 1
ATOM 780 C CA . LEU A 1 101 ? 15.911 5.711 -54.680 1.00 88.75 101 LEU A CA 1
ATOM 781 C C . LEU A 1 101 ? 14.815 5.590 -53.606 1.00 88.75 101 LEU A C 1
ATOM 783 O O . LEU A 1 101 ? 15.125 5.419 -52.431 1.00 88.75 101 LEU A O 1
ATOM 787 N N . SER A 1 102 ? 13.544 5.597 -54.011 1.00 90.69 102 SER A N 1
ATOM 788 C CA . SER A 1 102 ? 12.393 5.480 -53.109 1.00 90.69 102 SER A CA 1
ATOM 789 C C . SER A 1 102 ? 12.325 4.139 -52.369 1.00 90.69 102 SER A C 1
ATOM 791 O O . SER A 1 102 ? 11.929 4.091 -51.204 1.00 90.69 102 SER A O 1
ATOM 793 N N . GLU A 1 103 ? 12.724 3.040 -53.012 1.00 90.50 103 GLU A N 1
ATOM 794 C CA . GLU A 1 103 ? 12.780 1.720 -52.374 1.00 90.50 103 GLU A CA 1
ATOM 795 C C . GLU A 1 103 ? 13.940 1.637 -51.383 1.00 90.50 103 GLU A C 1
ATOM 797 O O . GLU A 1 103 ? 13.775 1.106 -50.284 1.00 90.50 103 GLU A O 1
ATOM 802 N N . ILE A 1 104 ? 15.085 2.230 -51.735 1.00 88.44 104 ILE A N 1
ATOM 803 C CA . ILE A 1 104 ? 16.269 2.290 -50.869 1.00 88.44 104 ILE A CA 1
ATOM 804 C C . ILE A 1 104 ? 15.953 3.072 -49.589 1.00 88.44 104 ILE A C 1
ATOM 806 O O . ILE A 1 104 ? 16.263 2.608 -48.492 1.00 88.44 104 ILE A O 1
ATOM 810 N N . GLU A 1 105 ? 15.291 4.226 -49.699 1.00 93.00 105 GLU A N 1
ATOM 811 C CA . GLU A 1 105 ? 14.876 5.019 -48.535 1.00 93.00 105 GLU A CA 1
ATOM 812 C C . GLU A 1 105 ? 13.899 4.255 -47.636 1.00 93.00 105 GLU A C 1
ATOM 814 O O . GLU A 1 105 ? 14.000 4.306 -46.406 1.00 93.00 105 GLU A O 1
ATOM 819 N N . LYS A 1 106 ? 12.970 3.501 -48.233 1.00 94.44 106 LYS A N 1
ATOM 820 C CA . LYS A 1 106 ? 12.012 2.682 -47.488 1.00 94.44 106 LYS A CA 1
ATOM 821 C C . LYS A 1 106 ? 12.710 1.551 -46.725 1.00 94.44 106 LYS A C 1
ATOM 823 O O . LYS A 1 106 ? 12.417 1.359 -45.546 1.00 94.44 106 LYS A O 1
ATOM 828 N N . GLU A 1 107 ? 13.659 0.856 -47.355 1.00 92.38 107 GLU A N 1
ATOM 829 C CA . GLU A 1 107 ? 14.486 -0.176 -46.711 1.00 92.38 107 GLU A CA 1
ATOM 830 C C . GLU A 1 107 ? 15.371 0.414 -45.601 1.00 92.38 107 GLU A C 1
ATOM 832 O O . GLU A 1 107 ? 15.448 -0.147 -44.510 1.00 92.38 107 GLU A O 1
ATOM 837 N N . MET A 1 108 ? 15.985 1.581 -45.819 1.00 93.12 108 MET A N 1
ATOM 838 C CA . MET A 1 108 ? 16.774 2.258 -44.784 1.00 93.12 108 MET A CA 1
ATOM 839 C C . MET A 1 108 ? 15.932 2.649 -43.567 1.00 93.12 108 MET A C 1
ATOM 841 O O . MET A 1 108 ? 16.364 2.452 -42.429 1.00 93.12 108 MET A O 1
ATOM 845 N N . ASN A 1 109 ? 14.723 3.169 -43.786 1.00 92.75 109 ASN A N 1
ATOM 846 C CA . ASN A 1 109 ? 13.799 3.507 -42.705 1.00 92.75 109 ASN A CA 1
ATOM 847 C C . ASN A 1 109 ? 13.301 2.260 -41.961 1.00 92.75 109 ASN A C 1
ATOM 849 O O . ASN A 1 109 ? 13.140 2.293 -40.740 1.00 92.75 109 ASN A O 1
ATOM 853 N N . GLU A 1 110 ? 13.098 1.149 -42.671 1.00 91.88 110 GLU A N 1
ATOM 854 C CA . GLU A 1 110 ? 12.786 -0.150 -42.077 1.00 91.88 110 GLU A CA 1
ATOM 855 C C . GLU A 1 110 ? 13.908 -0.632 -41.157 1.00 91.88 110 GLU A C 1
ATOM 857 O O . GLU A 1 110 ? 13.667 -0.915 -39.985 1.00 91.88 110 GLU A O 1
ATOM 862 N N . ILE A 1 111 ? 15.144 -0.654 -41.660 1.00 88.25 111 ILE A N 1
ATOM 863 C CA . ILE A 1 111 ? 16.327 -1.073 -40.900 1.00 88.25 111 ILE A CA 1
ATOM 864 C C . ILE A 1 111 ? 16.514 -0.178 -39.676 1.00 88.25 111 ILE A C 1
ATOM 866 O O . ILE A 1 111 ? 16.741 -0.677 -38.575 1.00 88.25 111 ILE A O 1
ATOM 870 N N . LYS A 1 112 ? 16.368 1.142 -39.833 1.00 89.06 112 LYS A N 1
ATOM 871 C CA . LYS A 1 112 ? 16.466 2.095 -38.723 1.00 89.06 112 LYS A CA 1
ATOM 872 C C . LYS A 1 112 ? 15.421 1.805 -37.645 1.00 89.06 112 LYS A C 1
ATOM 874 O O . LYS A 1 112 ? 15.775 1.694 -36.473 1.00 89.06 112 LYS A O 1
ATOM 879 N N . ARG A 1 113 ? 14.165 1.579 -38.041 1.00 86.19 113 ARG A N 1
ATOM 880 C CA . ARG A 1 113 ? 13.077 1.221 -37.122 1.00 86.19 113 ARG A CA 1
ATOM 881 C C . ARG A 1 113 ? 13.319 -0.117 -36.430 1.00 86.19 113 ARG A C 1
ATOM 883 O O . ARG A 1 113 ? 13.045 -0.247 -35.242 1.00 86.19 113 ARG A O 1
ATOM 890 N N . GLN A 1 114 ? 13.864 -1.100 -37.141 1.00 83.19 114 GLN A N 1
ATOM 891 C CA . GLN A 1 114 ? 14.226 -2.392 -36.562 1.00 83.19 114 GLN A CA 1
ATOM 892 C C . GLN A 1 114 ? 15.398 -2.276 -35.590 1.00 83.19 114 GLN A C 1
ATOM 894 O O . GLN A 1 114 ? 15.353 -2.908 -34.542 1.00 83.19 114 GLN A O 1
ATOM 899 N N . MET A 1 115 ? 16.412 -1.455 -35.869 1.00 78.50 115 MET A N 1
ATOM 900 C CA . MET A 1 115 ? 17.511 -1.213 -34.929 1.00 78.50 115 MET A CA 1
ATOM 901 C C . MET A 1 115 ? 17.054 -0.453 -33.684 1.00 78.50 115 MET A C 1
ATOM 903 O O . MET A 1 115 ? 17.521 -0.748 -32.587 1.00 78.50 115 MET A O 1
ATOM 907 N N . GLU A 1 116 ? 16.141 0.505 -33.831 1.00 77.25 116 GLU A N 1
ATOM 908 C CA . GLU A 1 116 ? 15.570 1.254 -32.708 1.00 77.25 116 GLU A CA 1
ATOM 909 C C . GLU A 1 116 ? 14.614 0.384 -31.875 1.00 77.25 116 GLU A C 1
ATOM 911 O O . GLU A 1 116 ? 14.700 0.393 -30.648 1.00 77.25 116 GLU A O 1
ATOM 916 N N . GLY A 1 117 ? 13.771 -0.429 -32.521 1.00 67.06 117 GLY A N 1
ATOM 917 C CA . GLY A 1 117 ? 12.843 -1.354 -31.861 1.00 67.06 117 GLY A CA 1
ATOM 918 C C . GLY A 1 117 ? 13.506 -2.610 -31.281 1.00 67.06 117 GLY A C 1
ATOM 919 O O . GLY A 1 117 ? 13.058 -3.125 -30.261 1.00 67.06 117 GLY A O 1
ATOM 920 N N . SER A 1 118 ? 14.603 -3.081 -31.882 1.00 58.50 118 SER A N 1
ATOM 921 C CA . SER A 1 118 ? 15.385 -4.241 -31.415 1.00 58.50 118 SER A CA 1
ATOM 922 C C . SER A 1 118 ? 16.499 -3.862 -30.449 1.00 58.50 118 SER A C 1
ATOM 924 O O . SER A 1 118 ? 17.297 -4.725 -30.071 1.00 58.50 118 SER A O 1
ATOM 926 N N . ARG A 1 119 ? 16.543 -2.609 -29.969 1.00 57.34 119 ARG A N 1
ATOM 927 C CA . ARG A 1 119 ? 17.146 -2.330 -28.665 1.00 57.34 119 ARG A CA 1
ATOM 928 C C . ARG A 1 119 ? 16.287 -3.032 -27.623 1.00 57.34 119 ARG A C 1
ATOM 930 O O . ARG A 1 119 ? 15.485 -2.411 -26.931 1.00 57.34 119 ARG A O 1
ATOM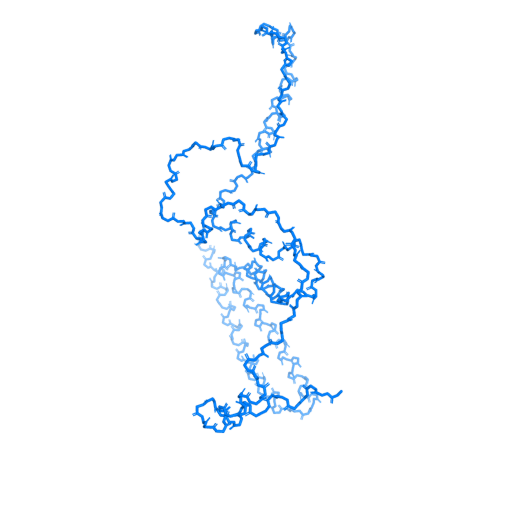 937 N N . MET A 1 120 ? 16.479 -4.348 -27.507 1.00 50.59 120 MET A N 1
ATOM 938 C CA . MET A 1 120 ? 16.195 -5.070 -26.285 1.00 50.59 120 MET A CA 1
ATOM 939 C C . MET A 1 120 ? 16.771 -4.190 -25.202 1.00 50.59 120 MET A C 1
ATOM 941 O O . MET A 1 120 ? 17.965 -3.875 -25.230 1.00 50.59 120 MET A O 1
ATOM 945 N N . SER A 1 121 ? 15.906 -3.701 -24.325 1.00 51.44 121 SER A N 1
ATOM 946 C CA . SER A 1 121 ? 16.352 -3.030 -23.135 1.00 51.44 121 SER A CA 1
ATOM 947 C C . SER A 1 121 ? 17.146 -4.084 -22.372 1.00 51.44 121 SER A C 1
ATOM 949 O O . SER A 1 121 ? 16.637 -4.842 -21.553 1.00 51.44 121 SER A O 1
ATOM 951 N N . CYS A 1 122 ? 18.445 -4.155 -22.650 1.00 51.84 122 CYS A N 1
ATOM 952 C CA . CYS A 1 122 ? 19.426 -4.606 -21.700 1.00 51.84 122 CYS A CA 1
ATOM 953 C C . CYS A 1 122 ? 19.406 -3.531 -20.619 1.00 51.84 122 CYS A C 1
ATOM 955 O O . CYS A 1 122 ? 20.299 -2.696 -20.497 1.00 51.84 122 CYS A O 1
ATOM 957 N N . VAL A 1 123 ? 18.293 -3.492 -19.877 1.00 51.00 123 VAL A N 1
ATOM 958 C CA . VAL A 1 123 ? 18.192 -2.765 -18.639 1.00 51.00 123 VAL A CA 1
ATOM 959 C C . VAL A 1 123 ? 19.330 -3.366 -17.845 1.00 51.00 123 VAL A C 1
ATOM 961 O O . VAL A 1 123 ? 19.245 -4.505 -17.393 1.00 51.00 123 VAL A O 1
ATOM 964 N N . ARG A 1 124 ? 20.436 -2.628 -17.743 1.00 53.25 124 ARG A N 1
ATOM 965 C CA . ARG A 1 124 ? 21.481 -2.883 -16.764 1.00 53.25 124 ARG A CA 1
ATOM 966 C C . ARG A 1 124 ? 20.840 -2.623 -15.408 1.00 53.25 124 ARG A C 1
ATOM 968 O O . ARG A 1 124 ? 21.109 -1.614 -14.765 1.00 53.25 124 ARG A O 1
ATOM 975 N N . ARG A 1 125 ? 19.907 -3.485 -14.999 1.00 55.91 125 ARG A N 1
ATOM 976 C CA . ARG A 1 125 ? 19.499 -3.541 -13.610 1.00 55.91 125 ARG A CA 1
ATOM 977 C C . ARG A 1 125 ? 20.744 -3.974 -12.850 1.00 55.91 125 ARG A C 1
ATOM 979 O O . ARG A 1 125 ? 21.504 -4.804 -13.357 1.00 55.91 125 ARG A O 1
ATOM 986 N N . PRO A 1 126 ? 21.004 -3.393 -11.674 1.00 60.03 126 PRO A N 1
ATOM 987 C CA . PRO A 1 126 ? 22.085 -3.876 -10.837 1.00 60.03 126 PRO A CA 1
ATOM 988 C C . PRO A 1 126 ? 21.915 -5.397 -10.672 1.00 60.03 126 PRO A C 1
ATOM 990 O O . PRO A 1 126 ? 20.794 -5.844 -10.403 1.00 60.03 126 PRO A O 1
ATOM 993 N N . PRO A 1 127 ? 22.986 -6.193 -10.851 1.00 58.78 127 PRO A N 1
ATOM 994 C CA . PRO A 1 127 ? 22.911 -7.651 -11.015 1.00 58.78 127 PRO A CA 1
ATOM 995 C C . PRO A 1 127 ? 22.197 -8.375 -9.862 1.00 58.78 127 PRO A C 1
ATOM 997 O O . PRO A 1 127 ? 21.743 -9.504 -10.021 1.00 58.78 127 PRO A O 1
ATOM 1000 N N . ASN A 1 128 ? 22.049 -7.718 -8.710 1.00 64.81 128 ASN A N 1
ATOM 1001 C CA . ASN A 1 128 ? 21.395 -8.281 -7.537 1.00 64.81 128 ASN A CA 1
ATOM 1002 C C . ASN A 1 128 ? 19.863 -8.217 -7.560 1.00 64.81 128 ASN A C 1
ATOM 1004 O O . ASN A 1 128 ? 19.239 -9.163 -7.096 1.00 64.81 128 ASN A O 1
ATOM 1008 N N . GLN A 1 129 ? 19.236 -7.180 -8.125 1.00 69.19 129 GLN A N 1
ATOM 1009 C CA . GLN A 1 129 ? 17.770 -7.045 -8.045 1.00 69.19 129 GLN A CA 1
ATOM 1010 C C . GLN A 1 129 ? 17.040 -8.091 -8.892 1.00 69.19 129 GLN A C 1
ATOM 1012 O O . GLN A 1 129 ? 15.991 -8.606 -8.511 1.00 69.19 129 GLN A O 1
ATOM 1017 N N . GLU A 1 130 ? 17.589 -8.406 -10.063 1.00 71.38 130 GLU A N 1
ATOM 1018 C CA . GLU A 1 130 ? 17.016 -9.424 -10.940 1.00 71.38 130 GLU A CA 1
ATOM 1019 C C . GLU A 1 130 ? 17.285 -10.832 -10.408 1.00 71.38 130 GLU A C 1
ATOM 1021 O O . GLU A 1 130 ? 16.393 -11.676 -10.443 1.00 71.38 130 GLU A O 1
ATOM 1026 N N . LYS A 1 131 ? 18.466 -11.054 -9.820 1.00 78.69 131 LYS A N 1
ATOM 1027 C CA . LYS A 1 131 ? 18.807 -12.304 -9.139 1.00 78.69 131 LYS A CA 1
ATOM 1028 C C . LYS A 1 131 ? 17.882 -12.575 -7.952 1.00 78.69 131 LYS A C 1
ATOM 1030 O O . LYS A 1 131 ? 17.377 -13.683 -7.841 1.00 78.69 131 LYS A O 1
ATOM 1035 N N . GLU A 1 132 ? 17.624 -11.581 -7.107 1.00 77.44 132 GLU A N 1
ATOM 1036 C CA . GLU A 1 132 ? 16.728 -11.712 -5.953 1.00 77.44 132 GLU A CA 1
ATOM 1037 C C . GLU A 1 132 ? 15.278 -11.950 -6.390 1.00 77.44 132 GLU A C 1
ATOM 1039 O O . GLU A 1 132 ? 14.615 -12.853 -5.881 1.00 77.44 132 GLU A O 1
ATOM 1044 N N . LYS A 1 133 ? 14.813 -11.228 -7.419 1.00 77.88 133 LYS A N 1
ATOM 1045 C CA . LYS A 1 133 ? 13.487 -11.451 -8.007 1.00 77.88 133 LYS A CA 1
ATOM 1046 C C . LYS A 1 133 ? 13.357 -12.857 -8.594 1.00 77.88 133 LYS A C 1
ATOM 1048 O O . LYS A 1 133 ? 12.355 -13.519 -8.353 1.00 77.88 133 LYS A O 1
ATOM 1053 N N . LEU A 1 134 ? 14.345 -13.322 -9.359 1.00 77.00 134 LEU A N 1
ATOM 1054 C CA . LEU A 1 134 ? 14.342 -14.672 -9.926 1.00 77.00 134 LEU A CA 1
ATOM 1055 C C . LEU A 1 134 ? 14.443 -15.735 -8.834 1.00 77.00 134 LEU A C 1
ATOM 1057 O O . LEU A 1 134 ? 13.777 -16.757 -8.932 1.00 77.00 134 LEU A O 1
ATOM 1061 N N . GLN A 1 135 ? 15.213 -15.490 -7.776 1.00 81.19 135 GLN A N 1
ATOM 1062 C CA . GLN A 1 135 ? 15.305 -16.394 -6.638 1.00 81.19 135 GLN A CA 1
ATOM 1063 C C . GLN A 1 135 ? 13.973 -16.484 -5.890 1.00 81.19 135 GLN A C 1
ATOM 1065 O O . GLN A 1 135 ? 13.535 -17.591 -5.612 1.00 81.19 135 GLN A O 1
ATOM 1070 N N . GLN A 1 136 ? 13.271 -15.371 -5.654 1.00 73.94 136 GLN A N 1
ATOM 1071 C CA . GLN A 1 136 ? 11.900 -15.404 -5.132 1.00 73.94 136 GLN A CA 1
ATOM 1072 C C . GLN A 1 136 ? 10.963 -16.169 -6.073 1.00 73.94 136 GLN A C 1
ATOM 1074 O O . GLN A 1 136 ? 10.223 -17.045 -5.638 1.00 73.94 136 GLN A O 1
ATOM 1079 N N . VAL A 1 137 ? 11.020 -15.891 -7.377 1.00 73.31 137 VAL A N 1
ATOM 1080 C CA . VAL A 1 137 ? 10.180 -16.576 -8.365 1.00 73.31 137 VAL A CA 1
ATOM 1081 C C . VAL A 1 137 ? 10.463 -18.077 -8.371 1.00 73.31 137 VAL A C 1
ATOM 1083 O O . VAL A 1 137 ? 9.514 -18.833 -8.342 1.00 73.31 137 VAL A O 1
ATOM 1086 N N . PHE A 1 138 ? 11.703 -18.554 -8.334 1.00 70.56 138 PHE A N 1
ATOM 1087 C CA . PHE A 1 138 ? 11.968 -19.999 -8.326 1.00 70.56 138 PHE A CA 1
ATOM 1088 C C . PHE A 1 138 ? 11.761 -20.665 -6.963 1.00 70.56 138 PHE A C 1
ATOM 1090 O O . PHE A 1 138 ? 11.413 -21.843 -6.920 1.00 70.56 138 PHE A O 1
ATOM 1097 N N . SER A 1 139 ? 11.935 -19.934 -5.861 1.00 68.81 139 SER A N 1
ATOM 1098 C CA . SER A 1 139 ? 11.610 -20.431 -4.521 1.00 68.81 139 SER A CA 1
ATOM 1099 C C . SER A 1 139 ? 10.102 -20.597 -4.321 1.00 68.81 139 SER A C 1
ATOM 1101 O O . SER A 1 139 ? 9.687 -21.488 -3.585 1.00 68.81 139 SER A O 1
ATOM 1103 N N . TYR A 1 140 ? 9.282 -19.760 -4.970 1.00 62.78 140 TYR A N 1
ATOM 1104 C CA . TYR A 1 140 ? 7.850 -19.645 -4.657 1.00 62.78 140 TYR A CA 1
ATOM 1105 C C . TYR A 1 140 ? 6.909 -19.947 -5.829 1.00 62.78 140 TYR A C 1
ATOM 1107 O O . TYR A 1 140 ? 5.781 -20.389 -5.624 1.00 62.78 140 TYR A O 1
ATOM 1115 N N . THR A 1 141 ? 7.367 -19.772 -7.065 1.00 60.56 141 THR A N 1
ATOM 1116 C CA . THR A 1 141 ? 6.666 -20.189 -8.290 1.00 60.56 141 THR A CA 1
ATOM 1117 C C . THR A 1 141 ? 7.107 -21.609 -8.587 1.00 60.56 141 THR A C 1
ATOM 1119 O O . THR A 1 141 ? 8.063 -21.873 -9.316 1.00 60.56 141 THR A O 1
ATOM 1122 N N . THR A 1 142 ? 6.450 -22.550 -7.932 1.00 56.56 142 THR A N 1
ATOM 1123 C CA . THR A 1 142 ? 6.759 -23.960 -8.089 1.00 56.56 142 THR A CA 1
ATOM 1124 C C . THR A 1 142 ? 6.026 -24.517 -9.304 1.00 56.56 142 THR A C 1
ATOM 1126 O O . THR A 1 142 ? 4.819 -24.350 -9.460 1.00 56.56 142 THR A O 1
ATOM 1129 N N . GLY A 1 143 ? 6.738 -25.302 -10.114 1.00 59.06 143 GLY A N 1
ATOM 1130 C CA . GLY A 1 143 ? 6.146 -26.459 -10.790 1.00 59.06 143 GLY A CA 1
ATOM 1131 C C . GLY A 1 143 ? 5.729 -27.508 -9.752 1.00 59.06 143 GLY A C 1
ATOM 1132 O O . GLY A 1 143 ? 6.248 -28.621 -9.748 1.00 59.06 143 GLY A O 1
ATOM 1133 N N . SER A 1 144 ? 4.876 -27.108 -8.807 1.00 57.97 144 SER A N 1
ATOM 1134 C CA . SER A 1 144 ? 4.337 -27.943 -7.742 1.00 57.97 144 SER A CA 1
ATOM 1135 C C . SER A 1 144 ? 3.222 -28.794 -8.325 1.00 57.97 144 SER A C 1
ATOM 1137 O O . SER A 1 144 ? 2.317 -28.286 -8.980 1.00 57.97 144 SER A O 1
ATOM 1139 N N . ILE A 1 145 ? 3.278 -30.095 -8.058 1.00 63.53 145 ILE A N 1
ATOM 1140 C CA . ILE A 1 145 ? 2.193 -31.032 -8.374 1.00 63.53 145 ILE A CA 1
ATOM 1141 C C . ILE A 1 145 ? 0.998 -30.889 -7.417 1.00 63.53 145 ILE A C 1
ATOM 1143 O O . ILE A 1 145 ? -0.031 -31.525 -7.628 1.00 63.53 145 ILE A O 1
ATOM 1147 N N . LEU A 1 146 ? 1.147 -30.105 -6.344 1.00 57.56 146 LEU A N 1
ATOM 1148 C CA . LEU A 1 146 ? 0.142 -29.930 -5.303 1.00 57.56 146 LEU A CA 1
ATOM 1149 C C . LEU A 1 146 ? -0.583 -28.581 -5.439 1.00 57.56 146 LEU A C 1
ATOM 1151 O O . LEU A 1 146 ? 0.078 -27.566 -5.694 1.00 57.56 146 LEU A O 1
ATOM 1155 N N . PRO A 1 147 ? -1.914 -28.565 -5.220 1.00 71.88 147 PRO A N 1
ATOM 1156 C CA . PRO A 1 147 ? -2.714 -27.351 -5.106 1.00 71.88 147 PRO A CA 1
ATOM 1157 C C . PRO A 1 147 ? -2.156 -26.369 -4.074 1.00 71.88 147 PRO A C 1
ATOM 1159 O O . PRO A 1 147 ? -1.559 -26.759 -3.066 1.00 71.88 147 PRO A O 1
ATOM 1162 N N . ARG A 1 148 ? -2.376 -25.078 -4.333 1.00 62.34 148 ARG A N 1
ATOM 1163 C CA . ARG A 1 148 ? -1.830 -23.953 -3.563 1.00 62.34 148 ARG A CA 1
ATOM 1164 C C . ARG A 1 148 ? -2.257 -23.980 -2.094 1.00 62.34 148 ARG A C 1
ATOM 1166 O O . ARG A 1 148 ? -1.487 -23.557 -1.237 1.00 62.34 148 ARG A O 1
ATOM 1173 N N . GLU A 1 149 ? -3.436 -24.523 -1.800 1.00 73.75 149 GLU A N 1
ATOM 1174 C CA . GLU A 1 149 ? -3.978 -24.642 -0.441 1.00 73.75 149 GLU A CA 1
ATOM 1175 C C . GLU A 1 149 ? -3.258 -25.706 0.404 1.00 73.75 149 GLU A C 1
ATOM 1177 O O . GLU A 1 149 ? -3.347 -25.688 1.627 1.00 73.75 149 GLU A O 1
ATOM 1182 N N . LEU A 1 150 ? -2.541 -26.638 -0.232 1.00 67.69 150 LEU A N 1
ATOM 1183 C CA . LEU A 1 150 ? -1.845 -27.741 0.442 1.00 67.69 150 LEU A CA 1
ATOM 1184 C C . LEU A 1 150 ? -0.336 -27.509 0.573 1.00 67.69 150 LEU A C 1
ATOM 1186 O O . LEU A 1 150 ? 0.372 -28.361 1.109 1.00 67.69 150 LEU A O 1
ATOM 1190 N N . LEU A 1 151 ? 0.165 -26.376 0.077 1.00 67.62 151 LEU A N 1
ATOM 1191 C CA . LEU A 1 151 ? 1.566 -25.989 0.192 1.00 67.62 151 LEU A CA 1
ATOM 1192 C C . LEU A 1 151 ? 1.826 -25.386 1.581 1.00 67.62 151 LEU A C 1
ATOM 1194 O O . LEU A 1 151 ? 1.276 -24.330 1.896 1.00 67.62 151 LEU A O 1
ATOM 1198 N N . PRO A 1 152 ? 2.686 -26.003 2.415 1.00 66.31 152 PRO A N 1
ATOM 1199 C CA . PRO A 1 152 ? 3.045 -25.430 3.705 1.00 66.31 152 PRO A CA 1
ATOM 1200 C C . PRO A 1 152 ? 3.661 -24.037 3.519 1.00 66.31 152 PRO A C 1
ATOM 1202 O O . PRO A 1 152 ? 4.686 -23.895 2.853 1.00 66.31 152 PRO A O 1
ATOM 1205 N N . GLY A 1 153 ? 3.034 -23.013 4.103 1.00 64.00 153 GLY A N 1
ATOM 1206 C CA . GLY A 1 153 ? 3.499 -21.623 4.027 1.00 64.00 153 GLY A CA 1
ATOM 1207 C C . GLY A 1 153 ? 2.951 -20.800 2.855 1.00 64.00 153 GLY A C 1
ATOM 1208 O O . GLY A 1 153 ? 3.423 -19.685 2.649 1.00 64.00 153 GLY A O 1
ATOM 1209 N N . SER A 1 154 ? 1.951 -21.286 2.113 1.00 66.06 154 SER A N 1
ATOM 1210 C CA . SER A 1 154 ? 1.265 -20.509 1.065 1.00 66.06 154 SER A CA 1
ATOM 1211 C C . SER A 1 154 ? 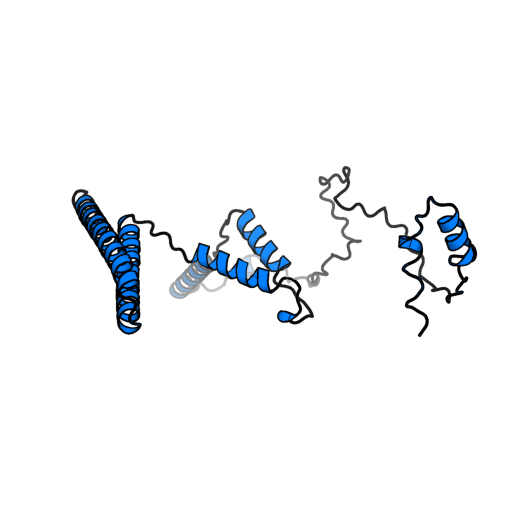0.671 -19.187 1.583 1.00 66.06 154 SER A C 1
ATOM 1213 O O . SER A 1 154 ? 0.824 -18.155 0.930 1.00 66.06 154 SER A O 1
ATOM 1215 N N . ASP A 1 155 ? 0.115 -19.181 2.796 1.00 68.31 155 ASP A N 1
ATOM 1216 C CA . ASP A 1 155 ? -0.446 -17.978 3.435 1.00 68.31 155 ASP A CA 1
ATOM 1217 C C . ASP A 1 155 ? 0.614 -16.908 3.754 1.00 68.31 155 ASP A C 1
ATOM 1219 O O . ASP A 1 155 ? 0.343 -15.704 3.725 1.00 68.31 155 ASP A O 1
ATOM 1223 N N . LEU A 1 156 ? 1.850 -17.331 4.045 1.00 68.19 156 LEU A N 1
ATOM 1224 C CA . LEU A 1 156 ? 2.967 -16.413 4.288 1.00 68.19 156 LEU A CA 1
ATOM 1225 C C . LEU A 1 156 ? 3.375 -15.703 2.993 1.00 68.19 156 LEU A C 1
ATOM 1227 O O . LEU A 1 156 ? 3.702 -14.517 3.023 1.00 68.19 156 LEU A O 1
ATOM 1231 N N . LEU A 1 157 ? 3.277 -16.395 1.855 1.00 63.12 157 LEU A N 1
ATOM 1232 C CA . LEU A 1 157 ? 3.604 -15.836 0.544 1.00 63.12 157 LEU A CA 1
ATOM 1233 C C . LEU A 1 157 ? 2.610 -14.769 0.110 1.00 63.12 157 LEU A C 1
ATOM 1235 O O . LEU A 1 157 ? 3.029 -13.728 -0.389 1.00 63.12 157 LEU A O 1
ATOM 1239 N N . ASP A 1 158 ? 1.314 -14.990 0.323 1.00 68.12 158 ASP A N 1
ATOM 1240 C CA . ASP A 1 158 ? 0.300 -13.986 -0.009 1.00 68.12 158 ASP A CA 1
ATOM 1241 C C . ASP A 1 158 ? 0.467 -12.724 0.843 1.00 68.12 158 ASP A C 1
ATOM 1243 O O . ASP A 1 158 ? 0.337 -11.601 0.343 1.00 68.12 158 ASP A O 1
ATOM 1247 N N . ARG A 1 159 ? 0.868 -12.886 2.106 1.00 69.12 159 ARG A N 1
ATOM 1248 C CA . ARG A 1 159 ? 1.172 -11.771 3.004 1.00 69.12 159 ARG A CA 1
ATOM 1249 C C . ARG A 1 159 ? 2.432 -11.004 2.590 1.00 69.12 159 ARG A C 1
ATOM 1251 O O . ARG A 1 159 ? 2.405 -9.774 2.564 1.00 69.12 159 ARG A O 1
ATOM 1258 N N . GLU A 1 160 ? 3.512 -11.695 2.228 1.00 66.69 160 GLU A N 1
ATOM 1259 C CA . GLU A 1 160 ? 4.755 -11.064 1.760 1.00 66.69 160 GLU A CA 1
ATOM 1260 C C . GLU A 1 160 ? 4.593 -10.390 0.391 1.00 66.69 160 GLU A C 1
ATOM 1262 O O . GLU A 1 160 ? 5.072 -9.271 0.197 1.00 66.69 160 GLU A O 1
ATOM 1267 N N . LEU A 1 161 ? 3.871 -11.015 -0.546 1.00 69.00 161 LEU A N 1
ATOM 1268 C CA . LEU A 1 161 ? 3.548 -10.430 -1.852 1.00 69.00 161 LEU A CA 1
ATOM 1269 C C . LEU A 1 161 ? 2.690 -9.174 -1.703 1.00 69.00 161 LEU A C 1
ATOM 1271 O O . LEU A 1 161 ? 2.962 -8.172 -2.366 1.00 69.00 161 LEU A O 1
ATOM 1275 N N . SER A 1 162 ? 1.703 -9.198 -0.806 1.00 67.25 162 SER A N 1
ATOM 1276 C CA . SER A 1 162 ? 0.866 -8.032 -0.501 1.00 67.25 162 SER A CA 1
ATOM 1277 C C . SER A 1 162 ? 1.686 -6.897 0.115 1.00 67.25 162 SER A C 1
ATOM 1279 O O . SER A 1 162 ? 1.548 -5.746 -0.294 1.00 67.25 162 SER A O 1
ATOM 1281 N N . HIS A 1 163 ? 2.604 -7.213 1.032 1.00 68.00 163 HIS A N 1
ATOM 1282 C CA . HIS A 1 163 ? 3.505 -6.231 1.639 1.00 68.00 163 HIS A CA 1
ATOM 1283 C C . HIS A 1 163 ? 4.489 -5.636 0.615 1.00 68.00 163 HIS A C 1
ATOM 1285 O O . HIS A 1 163 ? 4.675 -4.423 0.547 1.00 68.00 163 HIS A O 1
ATOM 1291 N N . ALA A 1 164 ? 5.073 -6.464 -0.254 1.00 65.06 164 ALA A N 1
ATOM 1292 C CA . ALA A 1 164 ? 5.963 -6.006 -1.319 1.00 65.06 164 ALA A CA 1
ATOM 1293 C C . ALA A 1 164 ? 5.229 -5.181 -2.393 1.00 65.06 164 ALA A C 1
ATOM 1295 O O . ALA A 1 164 ? 5.805 -4.254 -2.965 1.00 65.06 164 ALA A O 1
ATOM 1296 N N . ALA A 1 165 ? 3.964 -5.502 -2.677 1.00 63.19 165 ALA A N 1
ATOM 1297 C CA . ALA A 1 165 ? 3.113 -4.706 -3.555 1.00 63.19 165 ALA A CA 1
ATOM 1298 C C . ALA A 1 165 ? 2.749 -3.360 -2.915 1.00 63.19 165 ALA A C 1
ATOM 1300 O O . ALA A 1 165 ? 2.821 -2.341 -3.598 1.00 63.19 165 ALA A O 1
ATOM 1301 N N . ALA A 1 166 ? 2.441 -3.331 -1.615 1.00 63.94 166 ALA A N 1
ATOM 1302 C CA . ALA A 1 166 ? 2.209 -2.097 -0.867 1.00 63.94 166 ALA A CA 1
ATOM 1303 C C . ALA A 1 166 ? 3.439 -1.175 -0.917 1.00 63.94 166 ALA A C 1
ATOM 1305 O O . ALA A 1 166 ? 3.311 -0.029 -1.329 1.00 63.94 166 ALA A O 1
ATOM 1306 N N . LEU A 1 167 ? 4.642 -1.705 -0.671 1.00 64.69 167 LEU A N 1
ATOM 1307 C CA . LEU A 1 167 ? 5.894 -0.938 -0.765 1.00 64.69 167 LEU A CA 1
ATOM 1308 C C . LEU A 1 167 ? 6.200 -0.409 -2.178 1.00 64.69 167 LEU A C 1
ATOM 1310 O O . LEU A 1 167 ? 6.871 0.608 -2.329 1.00 64.69 167 LEU A O 1
ATOM 1314 N N . ARG A 1 168 ? 5.742 -1.092 -3.236 1.00 61.12 168 ARG A N 1
ATOM 1315 C CA . ARG A 1 168 ? 5.887 -0.611 -4.625 1.00 61.12 168 ARG A CA 1
ATOM 1316 C C . ARG A 1 168 ? 4.820 0.408 -5.020 1.00 61.12 168 ARG A C 1
ATOM 1318 O O . ARG A 1 168 ? 5.077 1.235 -5.893 1.00 61.12 168 ARG A O 1
ATOM 1325 N N . ASN A 1 169 ? 3.636 0.315 -4.423 1.00 57.25 169 ASN A N 1
ATOM 1326 C CA . ASN A 1 169 ? 2.485 1.164 -4.721 1.00 57.25 169 ASN A CA 1
ATOM 1327 C C . ASN A 1 169 ? 2.399 2.396 -3.816 1.00 57.25 169 ASN A C 1
ATOM 1329 O O . ASN A 1 169 ? 1.718 3.354 -4.183 1.00 57.25 169 ASN A O 1
ATOM 1333 N N . GLU A 1 170 ? 3.130 2.418 -2.699 1.00 55.03 170 GLU A N 1
ATOM 1334 C CA . GLU A 1 170 ? 3.517 3.637 -1.995 1.00 55.03 170 GLU A CA 1
ATOM 1335 C C . GLU A 1 170 ? 4.428 4.457 -2.914 1.00 55.03 170 GLU A C 1
ATOM 1337 O O . GLU A 1 170 ? 5.655 4.487 -2.821 1.00 55.03 170 GLU A O 1
ATOM 1342 N N . LYS A 1 171 ? 3.796 5.138 -3.871 1.00 58.31 171 LYS A N 1
ATOM 1343 C CA . LYS A 1 171 ? 4.368 6.298 -4.533 1.00 58.31 171 LYS A CA 1
ATOM 1344 C C . LYS A 1 171 ? 4.572 7.337 -3.440 1.00 58.31 171 LYS A C 1
ATOM 1346 O O . LYS A 1 171 ? 3.688 8.155 -3.207 1.00 58.31 171 LYS A O 1
ATOM 1351 N N . PHE A 1 172 ? 5.713 7.288 -2.756 1.00 55.50 172 PHE A N 1
ATOM 1352 C CA . PHE A 1 172 ? 6.149 8.395 -1.919 1.00 55.50 172 PHE A CA 1
ATOM 1353 C C . PHE A 1 172 ? 6.064 9.655 -2.784 1.00 55.50 172 PHE A C 1
ATOM 1355 O O . PHE A 1 172 ? 6.694 9.692 -3.853 1.00 55.50 172 PHE A O 1
ATOM 1362 N N . PRO A 1 173 ? 5.244 10.648 -2.405 1.00 59.38 173 PRO A N 1
ATOM 1363 C CA . PRO A 1 173 ? 5.153 11.863 -3.184 1.00 59.38 173 PRO A CA 1
ATOM 1364 C C . PRO A 1 173 ? 6.541 12.499 -3.155 1.00 59.38 173 PRO A C 1
ATOM 1366 O O . PRO A 1 173 ? 7.071 12.812 -2.091 1.00 59.38 173 PRO A O 1
ATOM 1369 N N . LYS A 1 174 ? 7.181 12.605 -4.322 1.00 67.81 174 LYS A N 1
ATOM 1370 C CA . LYS A 1 174 ? 8.527 13.194 -4.430 1.00 67.81 174 LYS A CA 1
ATOM 1371 C C . LYS A 1 174 ? 8.515 14.687 -4.103 1.00 67.81 174 LYS A C 1
ATOM 1373 O O . LYS A 1 174 ? 9.550 15.239 -3.758 1.00 67.81 174 LYS A O 1
ATOM 1378 N N . ASP A 1 175 ? 7.345 15.303 -4.222 1.00 84.19 175 ASP A N 1
ATOM 1379 C CA . ASP A 1 175 ? 7.097 16.705 -3.946 1.00 84.19 175 ASP A CA 1
ATOM 1380 C C . ASP A 1 175 ? 6.522 16.876 -2.533 1.00 84.19 175 ASP A C 1
ATOM 1382 O O . ASP A 1 175 ? 5.568 16.194 -2.142 1.00 84.19 175 ASP A O 1
ATOM 1386 N N . ARG A 1 176 ? 7.108 17.802 -1.771 1.00 89.56 176 ARG A N 1
ATOM 1387 C CA . ARG A 1 176 ? 6.686 18.153 -0.413 1.00 89.56 176 ARG A CA 1
ATOM 1388 C C . ARG A 1 176 ? 5.252 18.671 -0.389 1.00 89.56 176 ARG A C 1
ATOM 1390 O O . ARG A 1 176 ? 4.520 18.363 0.552 1.00 89.56 176 ARG A O 1
ATOM 1397 N N . LEU A 1 177 ? 4.821 19.374 -1.438 1.00 90.50 177 LEU A N 1
ATOM 1398 C CA . LEU A 1 177 ? 3.435 19.816 -1.575 1.00 90.50 177 LEU A CA 1
ATOM 1399 C C . LEU A 1 177 ? 2.470 18.623 -1.630 1.00 90.50 177 LEU A C 1
ATOM 1401 O O . LEU A 1 177 ? 1.495 18.573 -0.882 1.00 90.50 177 LEU A O 1
ATOM 1405 N N . ALA A 1 178 ? 2.779 17.63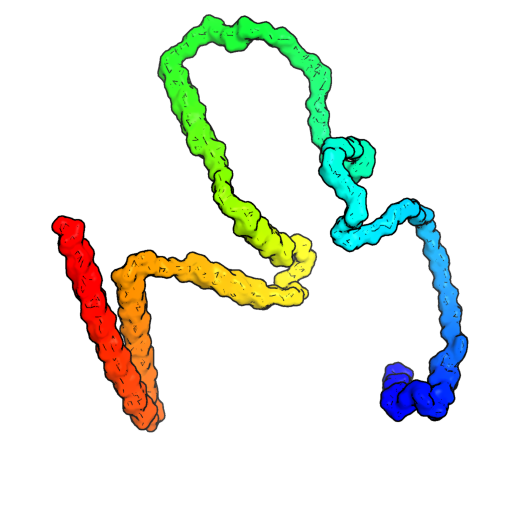3 -2.467 1.00 90.38 178 ALA A N 1
ATOM 1406 C CA . ALA A 1 178 ? 1.952 16.443 -2.632 1.00 90.38 178 ALA A CA 1
ATOM 1407 C C . ALA A 1 178 ? 1.898 15.588 -1.349 1.00 90.38 178 ALA A C 1
ATOM 1409 O O . ALA A 1 178 ? 0.863 14.995 -1.049 1.00 90.38 178 ALA A O 1
ATOM 1410 N N . GLN A 1 179 ? 2.976 15.562 -0.552 1.00 90.88 179 GLN A N 1
ATOM 1411 C CA . GLN A 1 179 ? 2.957 14.942 0.781 1.00 90.88 179 GLN A CA 1
ATOM 1412 C C . GLN A 1 179 ? 1.997 15.665 1.728 1.00 90.88 179 GLN A C 1
ATOM 1414 O O . GLN A 1 179 ? 1.208 15.018 2.416 1.00 90.88 179 GLN A O 1
ATOM 1419 N N . LEU A 1 180 ? 2.027 17.000 1.750 1.00 93.56 180 LEU A N 1
ATOM 1420 C CA . LEU A 1 180 ? 1.116 17.790 2.580 1.00 93.56 180 LEU A CA 1
ATOM 1421 C C . LEU A 1 180 ? -0.347 17.600 2.158 1.00 93.56 180 LEU A C 1
ATOM 1423 O O . LEU A 1 180 ? -1.201 17.444 3.027 1.00 93.56 180 LEU A O 1
ATOM 1427 N N . GLU A 1 181 ? -0.633 17.537 0.856 1.00 93.44 181 GLU A N 1
ATOM 1428 C CA . GLU A 1 181 ? -1.977 17.255 0.328 1.00 93.44 181 GLU A CA 1
ATOM 1429 C C . GLU A 1 181 ? -2.473 15.855 0.717 1.00 93.44 181 GLU A C 1
ATOM 1431 O O . GLU A 1 181 ? -3.631 15.685 1.105 1.00 93.44 181 GLU A O 1
ATOM 1436 N N . GLN A 1 182 ? -1.592 14.852 0.682 1.00 93.25 182 GLN A N 1
ATOM 1437 C CA . GLN A 1 182 ? -1.929 13.497 1.113 1.00 93.25 182 GLN A CA 1
ATOM 1438 C C . GLN A 1 182 ? -2.252 13.442 2.612 1.00 93.25 182 GLN A C 1
ATOM 1440 O O . GLN A 1 182 ? -3.262 12.850 3.000 1.00 93.25 182 GLN A O 1
ATOM 1445 N N . ILE A 1 183 ? -1.420 14.068 3.451 1.00 94.69 183 ILE A N 1
ATOM 1446 C CA . ILE A 1 183 ? -1.649 14.129 4.902 1.00 94.69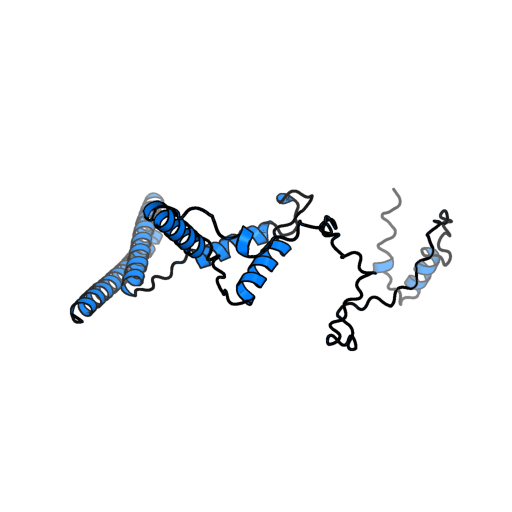 183 ILE A CA 1
ATOM 1447 C C . ILE A 1 183 ? -2.941 14.900 5.190 1.00 94.69 183 ILE A C 1
ATOM 1449 O O . ILE A 1 183 ? -3.741 14.461 6.011 1.00 94.69 183 ILE A O 1
ATOM 1453 N N . TYR A 1 184 ? -3.192 16.000 4.478 1.00 96.62 184 TYR A N 1
ATOM 1454 C CA . TYR A 1 184 ? -4.429 16.767 4.592 1.00 96.62 184 TYR A CA 1
ATOM 1455 C C . TYR A 1 184 ? -5.666 15.897 4.337 1.00 96.62 184 TYR A C 1
ATOM 1457 O O . TYR A 1 184 ? -6.574 15.849 5.168 1.00 96.62 184 TYR A O 1
ATOM 1465 N N . ALA A 1 185 ? -5.682 15.167 3.218 1.00 96.19 185 ALA A N 1
ATOM 1466 C CA . ALA A 1 185 ? -6.789 14.284 2.865 1.00 96.19 185 ALA A CA 1
ATOM 1467 C C . ALA A 1 185 ? -6.976 13.144 3.882 1.00 96.19 185 ALA A C 1
ATOM 1469 O O . ALA A 1 185 ? -8.108 12.769 4.188 1.00 96.19 185 ALA A O 1
ATOM 1470 N N . ALA A 1 186 ? -5.879 12.602 4.422 1.00 95.94 186 ALA A N 1
ATOM 1471 C CA . ALA A 1 186 ? -5.925 11.562 5.444 1.00 95.94 186 ALA A CA 1
ATOM 1472 C C . ALA A 1 186 ? -6.536 12.073 6.761 1.00 95.94 186 ALA A C 1
ATOM 1474 O O . ALA A 1 186 ? -7.460 11.451 7.280 1.00 95.94 186 ALA A O 1
ATOM 1475 N N . VAL A 1 187 ? -6.082 13.228 7.262 1.00 97.12 187 VAL A N 1
ATOM 1476 C CA . VAL A 1 187 ? -6.611 13.838 8.497 1.00 97.12 187 VAL A CA 1
ATOM 1477 C C . VAL A 1 187 ? -8.081 14.228 8.332 1.00 97.12 187 VAL A C 1
ATOM 1479 O O . VAL A 1 187 ? -8.879 14.029 9.246 1.00 97.12 187 VAL A O 1
ATOM 1482 N N . LEU A 1 188 ? -8.469 14.740 7.160 1.00 97.56 188 LEU A N 1
ATOM 1483 C CA . LEU A 1 188 ? -9.860 15.090 6.866 1.00 97.56 188 LEU A CA 1
ATOM 1484 C C . LEU A 1 188 ? -10.784 13.863 6.933 1.00 97.56 188 LEU A C 1
ATOM 1486 O O . LEU A 1 188 ? -11.836 13.927 7.568 1.00 97.56 188 LEU A O 1
ATOM 1490 N N . ARG A 1 189 ? -10.349 12.727 6.374 1.00 97.88 189 ARG A N 1
ATOM 1491 C CA . ARG A 1 189 ? -11.072 11.453 6.486 1.00 97.88 189 ARG A CA 1
ATOM 1492 C C . ARG A 1 189 ? -11.190 10.988 7.941 1.00 97.88 189 ARG A C 1
ATOM 1494 O O . ARG A 1 189 ? -12.272 10.613 8.374 1.00 97.88 189 ARG A O 1
ATOM 1501 N N . GLU A 1 190 ? -10.109 11.089 8.717 1.00 97.81 190 GLU A N 1
ATOM 1502 C CA . GLU A 1 190 ? -10.092 10.744 10.149 1.00 97.81 190 GLU A CA 1
ATOM 1503 C C . GLU A 1 190 ? -11.115 11.560 10.965 1.00 97.81 190 GLU A C 1
ATOM 1505 O O . GLU A 1 190 ? -11.716 11.059 11.920 1.00 97.81 190 GLU A O 1
ATOM 1510 N N . VAL A 1 191 ? -11.304 12.835 10.608 1.00 98.19 191 VAL A N 1
ATOM 1511 C CA . VAL A 1 191 ? -12.294 13.723 11.234 1.00 98.19 191 VAL A CA 1
ATOM 1512 C C . VAL A 1 191 ? -13.718 13.287 10.885 1.00 98.19 191 VAL A C 1
ATOM 1514 O O . VAL A 1 191 ? -14.583 13.276 11.761 1.00 98.19 191 VAL A O 1
ATOM 1517 N N . GLU A 1 192 ? -13.981 12.925 9.630 1.00 98.19 192 GLU A N 1
ATOM 1518 C CA . GLU A 1 192 ? -15.294 12.440 9.183 1.00 98.19 192 GLU A CA 1
ATOM 1519 C C . GLU A 1 192 ? -15.664 11.097 9.825 1.00 98.19 192 GLU A C 1
ATOM 1521 O O . GLU A 1 192 ? -16.788 10.930 10.311 1.00 98.19 192 GLU A O 1
ATOM 1526 N N . GLU A 1 193 ? -14.708 10.172 9.916 1.00 98.25 193 GLU A N 1
ATOM 1527 C CA . GLU A 1 193 ? -14.870 8.892 10.612 1.00 98.25 193 GLU A CA 1
ATOM 1528 C C . GLU A 1 193 ? -15.201 9.109 12.094 1.00 98.25 193 GLU A C 1
ATOM 1530 O O . GLU A 1 193 ? -16.158 8.531 12.611 1.00 98.25 193 GLU A O 1
ATOM 1535 N N . ARG A 1 194 ? -14.491 10.019 12.777 1.00 97.62 194 ARG A N 1
ATOM 1536 C CA . ARG A 1 194 ? -14.791 10.354 14.180 1.00 97.62 194 ARG A CA 1
ATOM 1537 C C . ARG A 1 194 ? -16.135 11.033 14.370 1.00 97.62 194 ARG A C 1
ATOM 1539 O O . ARG A 1 194 ? -16.807 10.743 15.353 1.00 97.62 194 ARG A O 1
ATOM 1546 N N . LYS A 1 195 ? -16.554 11.915 13.461 1.00 98.19 195 LYS A N 1
ATOM 1547 C CA . LYS A 1 195 ? -17.900 12.514 13.505 1.00 98.19 195 LYS A CA 1
ATOM 1548 C C . LYS A 1 195 ? -18.985 11.450 13.359 1.00 98.19 195 LYS A C 1
ATOM 1550 O O . LYS A 1 195 ? -19.987 11.500 14.076 1.00 98.19 195 LYS A O 1
ATOM 1555 N N . SER A 1 196 ? -18.764 10.483 12.471 1.00 98.25 196 SER A N 1
ATOM 1556 C CA . SER A 1 196 ? -19.667 9.346 12.275 1.00 98.25 196 SER A CA 1
ATOM 1557 C C . SER A 1 196 ? -19.742 8.499 13.548 1.00 98.25 196 SER A C 1
ATOM 1559 O O . SER A 1 196 ? -20.826 8.320 14.097 1.00 98.25 196 SER A O 1
ATOM 1561 N N . TYR A 1 197 ? -18.592 8.119 14.111 1.00 98.12 197 TYR A N 1
ATOM 1562 C CA . TYR A 1 197 ? -18.515 7.384 15.375 1.00 98.12 197 TYR A CA 1
ATOM 1563 C C . TYR A 1 197 ? -19.148 8.145 16.553 1.00 98.12 197 TYR A C 1
ATOM 1565 O O . TYR A 1 197 ? -19.899 7.577 17.339 1.00 98.12 197 TYR A O 1
ATOM 1573 N N . MET A 1 198 ? -18.901 9.451 16.675 1.00 98.00 198 MET A N 1
ATOM 1574 C CA . MET A 1 198 ? -19.516 10.294 17.703 1.00 98.00 198 MET A CA 1
ATOM 1575 C C . MET A 1 198 ? -21.046 10.284 17.591 1.00 98.00 198 MET A C 1
ATOM 1577 O O . MET A 1 198 ? -21.734 10.155 18.604 1.00 98.00 198 MET A O 1
ATOM 1581 N N . SER A 1 199 ? -21.573 10.368 16.366 1.00 97.94 199 SER A N 1
ATOM 1582 C CA . SER A 1 199 ? -23.013 10.303 16.092 1.00 97.94 199 SER A CA 1
ATOM 1583 C C . SER A 1 199 ? -23.593 8.942 16.485 1.00 97.94 199 SER A C 1
ATOM 1585 O O . SER A 1 199 ? -24.606 8.886 17.182 1.00 97.94 199 SER A O 1
ATOM 1587 N N . GLU A 1 200 ? -22.914 7.847 16.132 1.00 98.12 200 GLU A N 1
ATOM 1588 C CA . GLU A 1 200 ? -23.281 6.494 16.572 1.00 98.12 200 GLU A CA 1
ATOM 1589 C C . GLU A 1 200 ? -23.288 6.380 18.100 1.00 98.12 200 GLU A C 1
ATOM 1591 O O . GLU A 1 200 ? -24.210 5.802 18.679 1.00 98.12 200 GLU A O 1
ATOM 1596 N N . MET A 1 201 ? -22.310 6.983 18.785 1.00 97.62 201 MET A N 1
ATOM 1597 C CA . MET A 1 201 ? -22.251 6.900 20.240 1.00 97.62 201 MET A CA 1
ATOM 1598 C C . MET A 1 201 ? -23.379 7.646 20.947 1.00 97.62 201 MET A C 1
ATOM 1600 O O . MET A 1 201 ? -23.852 7.191 21.995 1.00 97.62 201 MET A O 1
ATOM 1604 N N . ILE A 1 202 ? -23.826 8.762 20.373 1.00 96.88 202 ILE A N 1
ATOM 1605 C CA . ILE A 1 202 ? -24.988 9.506 20.860 1.00 96.88 202 ILE A CA 1
ATOM 1606 C C . ILE A 1 202 ? -26.259 8.669 20.677 1.00 96.88 202 ILE A C 1
ATOM 1608 O O . ILE A 1 202 ? -27.031 8.534 21.625 1.00 96.88 202 ILE A O 1
ATOM 1612 N N . VAL A 1 203 ? -26.439 8.039 19.509 1.00 98.00 203 VAL A N 1
ATOM 1613 C CA . VAL A 1 203 ? -27.584 7.148 19.232 1.00 98.00 203 VAL A CA 1
ATOM 1614 C C . VAL A 1 203 ? -27.619 5.958 20.195 1.00 98.00 203 VAL A C 1
ATOM 1616 O O . VAL A 1 203 ? -28.687 5.574 20.665 1.00 98.00 203 VAL A O 1
ATOM 1619 N N . LEU A 1 204 ? -26.457 5.408 20.559 1.00 97.50 204 LEU A N 1
ATOM 1620 C CA . LEU A 1 204 ? -26.339 4.319 21.535 1.00 97.50 204 LEU A CA 1
ATOM 1621 C C . LEU A 1 204 ? -26.518 4.762 23.000 1.00 97.50 204 LEU A C 1
ATOM 1623 O O . LEU A 1 204 ? -26.349 3.938 23.902 1.00 97.50 204 LEU A O 1
ATOM 1627 N N . GLY A 1 205 ? -26.816 6.039 23.262 1.00 97.25 205 GLY A N 1
ATOM 1628 C CA . GLY A 1 205 ? -27.025 6.561 24.613 1.00 97.25 205 GLY A CA 1
ATOM 1629 C C . GLY A 1 205 ? -25.752 6.606 25.461 1.00 97.25 205 GLY A C 1
ATOM 1630 O O . GLY A 1 205 ? -25.828 6.533 26.685 1.00 97.25 205 GLY A O 1
ATOM 1631 N N . LYS A 1 206 ? -24.569 6.711 24.835 1.00 96.88 206 LYS A N 1
ATOM 1632 C CA . LYS A 1 206 ? -23.266 6.800 25.525 1.00 96.88 206 LYS A CA 1
ATOM 1633 C C . LYS A 1 206 ? -22.591 8.159 25.267 1.00 96.88 206 LYS A C 1
ATOM 1635 O O . LYS A 1 206 ? -21.520 8.200 24.652 1.00 96.88 206 LYS A O 1
ATOM 1640 N N . PRO A 1 207 ? -23.175 9.275 25.746 1.00 95.19 207 PRO A N 1
ATOM 1641 C CA . PRO A 1 207 ? -22.682 10.623 25.455 1.00 95.19 207 PRO A CA 1
ATOM 1642 C C . PRO A 1 207 ? -21.304 10.906 26.068 1.00 95.19 207 PRO A C 1
ATOM 1644 O O . PRO A 1 207 ? -20.521 11.648 25.489 1.00 95.19 207 PRO A O 1
ATOM 1647 N N . GLU A 1 208 ? -20.945 10.270 27.186 1.00 95.06 208 GLU A N 1
ATOM 1648 C CA . GLU A 1 208 ? -19.624 10.438 27.812 1.00 95.06 208 GLU A CA 1
ATOM 1649 C C . GLU A 1 208 ? -18.482 10.075 26.852 1.00 95.06 208 GLU A C 1
ATOM 1651 O O . GLU A 1 208 ? -17.513 10.821 26.711 1.00 95.06 208 GLU A O 1
ATOM 1656 N N . LYS A 1 209 ? -18.631 8.971 26.106 1.00 93.69 209 LYS A N 1
ATOM 1657 C CA . LYS A 1 209 ? -17.664 8.576 25.072 1.00 93.69 209 LYS A CA 1
ATOM 1658 C C . LYS A 1 209 ? -17.662 9.552 23.897 1.00 93.69 209 LYS A C 1
ATOM 1660 O O . LYS A 1 209 ? -16.591 9.849 23.377 1.00 93.69 209 LYS A O 1
ATOM 1665 N N . ALA A 1 210 ? -18.825 10.088 23.521 1.00 94.94 210 ALA A N 1
ATOM 1666 C CA . ALA A 1 210 ? -18.929 11.107 22.477 1.00 94.94 210 ALA A CA 1
ATOM 1667 C C . ALA A 1 210 ? -18.144 12.382 22.842 1.00 94.94 210 ALA A C 1
ATOM 1669 O O . ALA A 1 210 ? -17.424 12.903 21.996 1.00 94.94 210 ALA A O 1
ATOM 1670 N N . THR A 1 211 ? -18.168 12.821 24.108 1.00 95.06 211 THR A N 1
ATOM 1671 C CA . THR A 1 211 ? -17.390 14.001 24.545 1.00 95.06 211 THR A CA 1
ATOM 1672 C C . THR A 1 211 ? -15.874 13.801 24.469 1.00 95.06 211 THR A C 1
ATOM 1674 O O . THR A 1 211 ? -15.137 14.760 24.253 1.00 95.06 211 THR A O 1
ATOM 1677 N N . SER A 1 212 ? -15.377 12.567 24.626 1.00 96.31 212 SER A N 1
ATOM 1678 C CA . SER A 1 212 ? -13.947 12.279 24.434 1.00 96.31 212 SER A CA 1
ATOM 1679 C C . SER A 1 212 ? -13.565 12.420 22.963 1.00 96.31 212 SER A C 1
ATOM 1681 O O . SER A 1 212 ? -12.571 13.061 22.634 1.00 96.31 212 SER A O 1
ATOM 1683 N N . VAL A 1 213 ? -14.401 11.875 22.077 1.00 96.94 213 VAL A N 1
ATOM 1684 C CA . VAL A 1 213 ? -14.205 11.930 20.622 1.00 96.94 213 VAL A CA 1
ATOM 1685 C C . VAL A 1 213 ? -14.294 13.367 20.110 1.00 96.94 213 VAL A C 1
ATOM 1687 O O . VAL A 1 213 ? -13.547 13.748 19.215 1.00 96.94 213 VAL A O 1
ATOM 1690 N N . GLU A 1 214 ? -15.155 14.195 20.700 1.00 97.25 214 GLU A N 1
ATOM 1691 C CA . GLU A 1 214 ? -15.253 15.619 20.373 1.00 97.25 214 GLU A CA 1
ATOM 1692 C C . GLU A 1 214 ? -13.920 16.352 20.590 1.00 97.25 214 GLU A C 1
ATOM 1694 O O . GLU A 1 214 ? -13.497 17.137 19.739 1.00 97.25 214 GLU A O 1
ATOM 1699 N N . ARG A 1 215 ? -13.201 16.046 21.680 1.00 97.19 215 ARG A N 1
ATOM 1700 C CA . ARG A 1 215 ? -11.866 16.617 21.923 1.00 97.19 215 ARG A CA 1
ATOM 1701 C C . ARG A 1 215 ? -10.860 16.170 20.870 1.00 97.19 215 ARG A C 1
ATOM 1703 O O . ARG A 1 215 ? -10.110 17.005 20.372 1.00 97.19 215 ARG A O 1
ATOM 1710 N N . GLU A 1 216 ? -10.880 14.892 20.494 1.00 97.69 216 GLU A N 1
ATOM 1711 C CA . GLU A 1 216 ? -10.020 14.373 19.424 1.00 97.69 216 GLU A CA 1
ATOM 1712 C C . GLU A 1 216 ? -10.314 15.071 18.089 1.00 97.69 216 GLU A C 1
ATOM 1714 O O . GLU A 1 216 ? -9.393 15.461 17.375 1.00 97.69 216 GLU A O 1
ATOM 1719 N N . ILE A 1 217 ? -11.591 15.300 17.759 1.00 98.12 217 ILE A N 1
ATOM 1720 C CA . ILE A 1 217 ? -11.984 16.053 16.559 1.00 98.12 217 ILE A CA 1
ATOM 1721 C C . ILE A 1 217 ? -11.405 17.471 16.603 1.00 98.12 217 ILE A C 1
ATOM 1723 O O . ILE A 1 217 ? -10.860 17.936 15.601 1.00 98.12 217 ILE A O 1
ATOM 1727 N N . LEU A 1 218 ? -11.495 18.164 17.743 1.00 97.69 218 LEU A N 1
ATOM 1728 C CA . LEU A 1 218 ? -10.935 19.509 17.893 1.00 97.69 218 LEU A CA 1
ATOM 1729 C C . LEU A 1 218 ? -9.416 19.521 17.699 1.00 97.69 218 LEU A C 1
ATOM 1731 O O . LEU A 1 218 ? -8.908 20.388 16.983 1.00 97.69 218 LEU A O 1
ATOM 1735 N N . GLU A 1 219 ? -8.705 18.552 18.273 1.00 97.75 219 GLU A N 1
ATOM 1736 C CA . GLU A 1 219 ? -7.262 18.389 18.092 1.00 97.75 219 GLU A CA 1
ATOM 1737 C C . GLU A 1 219 ? -6.913 18.182 16.611 1.00 97.75 219 GLU A C 1
ATOM 1739 O O . GLU A 1 219 ? -6.155 18.971 16.039 1.00 97.75 219 GLU A O 1
ATOM 1744 N N . ARG A 1 220 ? -7.569 17.242 15.922 1.00 97.56 220 ARG A N 1
ATOM 1745 C CA . ARG A 1 220 ? -7.348 17.006 14.482 1.00 97.56 220 ARG A CA 1
ATOM 1746 C C . ARG A 1 220 ? -7.706 18.207 13.609 1.00 97.56 220 ARG A C 1
ATOM 1748 O O . ARG A 1 220 ? -7.019 18.498 12.632 1.00 97.56 220 ARG A O 1
ATOM 1755 N N . MET A 1 221 ? -8.715 18.986 13.992 1.00 97.12 221 MET A N 1
ATOM 1756 C CA . MET A 1 221 ? -9.045 20.249 13.324 1.00 97.12 221 MET A CA 1
ATOM 1757 C C . MET A 1 221 ? -7.966 21.329 13.516 1.00 97.12 221 MET A C 1
ATOM 1759 O O . MET A 1 221 ? -7.856 22.236 12.684 1.00 97.12 221 MET A O 1
ATOM 1763 N N . THR A 1 222 ? -7.175 21.288 14.595 1.00 97.94 222 THR A N 1
ATOM 1764 C CA . THR A 1 222 ? -5.995 22.164 14.741 1.00 97.94 222 THR A CA 1
ATOM 1765 C C . THR A 1 222 ? -4.829 21.697 13.873 1.00 97.94 222 THR A C 1
ATOM 1767 O O . THR A 1 222 ? -4.196 22.529 13.219 1.00 97.94 222 THR A O 1
ATOM 1770 N N . GLU A 1 223 ? -4.597 20.385 13.779 1.00 96.81 223 GLU A N 1
ATOM 1771 C CA . GLU A 1 223 ? -3.592 19.799 12.882 1.00 96.81 223 GLU A CA 1
ATOM 1772 C C . GLU A 1 223 ? -3.882 20.154 11.422 1.00 96.81 223 GLU A C 1
ATOM 1774 O O . GLU A 1 223 ? -3.004 20.636 10.709 1.00 96.81 223 GLU A O 1
ATOM 1779 N N . LEU A 1 224 ? -5.140 20.019 10.999 1.00 97.12 224 LEU A N 1
ATOM 1780 C CA . LEU A 1 224 ? -5.587 20.332 9.643 1.00 97.12 224 LEU A CA 1
ATOM 1781 C C . LEU A 1 224 ? -5.363 21.814 9.294 1.00 97.12 224 LEU A C 1
ATOM 1783 O O . LEU A 1 224 ? -4.888 22.139 8.204 1.00 97.12 224 LEU A O 1
ATOM 1787 N N . ARG A 1 225 ? -5.604 22.727 10.245 1.00 97.38 225 ARG A N 1
ATOM 1788 C CA . ARG A 1 225 ? -5.268 24.155 10.090 1.00 97.38 225 ARG A CA 1
ATOM 1789 C C . ARG A 1 225 ? -3.763 24.380 9.937 1.00 97.38 225 ARG A C 1
ATOM 1791 O O . ARG A 1 225 ? -3.357 25.178 9.094 1.00 97.38 225 ARG A O 1
ATOM 1798 N N . LYS A 1 226 ? -2.938 23.670 10.709 1.00 97.75 226 LYS A N 1
ATOM 1799 C CA . LYS A 1 226 ? -1.472 23.743 10.612 1.00 97.75 226 LYS A CA 1
ATOM 1800 C C . LYS A 1 226 ? -0.969 23.225 9.261 1.00 97.75 226 LYS A C 1
ATOM 1802 O O . LYS A 1 226 ? -0.108 23.861 8.659 1.00 97.75 226 LYS A O 1
ATOM 1807 N N . ILE A 1 227 ? -1.533 22.126 8.756 1.00 96.62 227 ILE A N 1
ATOM 1808 C CA . ILE A 1 227 ? -1.203 21.575 7.432 1.00 96.62 227 ILE A CA 1
ATOM 1809 C C . ILE A 1 227 ? -1.562 22.578 6.331 1.00 96.62 227 ILE A C 1
ATOM 1811 O O . ILE A 1 227 ? -0.719 22.868 5.486 1.00 96.62 227 ILE A O 1
ATOM 1815 N N . ASN A 1 228 ? -2.749 23.191 6.388 1.00 95.69 228 ASN A N 1
ATOM 1816 C CA . ASN A 1 228 ? -3.142 24.234 5.435 1.00 95.69 228 ASN A CA 1
ATOM 1817 C C . ASN A 1 228 ? -2.174 25.425 5.431 1.00 95.69 228 ASN A C 1
ATOM 1819 O O . ASN A 1 228 ? -1.791 25.902 4.367 1.00 95.69 228 ASN A O 1
ATOM 1823 N N . GLN A 1 229 ? -1.721 25.885 6.602 1.00 96.75 229 GLN A N 1
ATOM 1824 C CA . GLN A 1 229 ? -0.715 26.950 6.678 1.00 96.75 229 GLN A CA 1
ATOM 1825 C C . GLN A 1 229 ? 0.609 26.548 6.016 1.00 96.75 229 GLN A C 1
ATOM 1827 O O . GLN A 1 229 ? 1.227 27.370 5.340 1.00 96.75 229 GLN A O 1
ATOM 1832 N N . LEU A 1 230 ? 1.052 25.301 6.203 1.00 95.75 230 LEU A N 1
ATOM 1833 C CA . LEU A 1 230 ? 2.256 24.779 5.553 1.00 95.75 230 LEU A CA 1
ATOM 1834 C C . LEU A 1 230 ? 2.078 24.684 4.034 1.00 95.75 230 LEU A C 1
ATOM 1836 O O . LEU A 1 230 ? 2.974 25.095 3.306 1.00 95.75 230 LEU A O 1
ATOM 1840 N N . MET A 1 231 ? 0.920 24.224 3.555 1.00 93.88 231 MET A N 1
ATOM 1841 C CA . MET A 1 231 ? 0.617 24.178 2.123 1.00 93.88 231 MET A CA 1
ATOM 1842 C C . MET A 1 231 ? 0.637 25.567 1.486 1.00 93.88 231 MET A C 1
ATOM 1844 O O . MET A 1 231 ? 1.229 25.735 0.426 1.00 93.88 231 MET A O 1
ATOM 1848 N N . THR A 1 232 ? 0.025 26.571 2.121 1.00 94.12 232 THR A N 1
ATOM 1849 C CA . THR A 1 232 ? 0.028 27.946 1.598 1.00 94.12 232 THR A CA 1
ATOM 1850 C C . THR A 1 232 ? 1.444 28.516 1.522 1.00 94.12 232 THR A C 1
ATOM 1852 O O . THR A 1 232 ? 1.784 29.158 0.532 1.00 94.12 232 THR A O 1
ATOM 1855 N N . LYS A 1 233 ? 2.288 28.248 2.528 1.00 93.50 233 LYS A N 1
ATOM 1856 C CA . LYS A 1 233 ? 3.704 28.652 2.518 1.00 93.50 233 LYS A CA 1
ATOM 1857 C C . LYS A 1 233 ? 4.482 27.982 1.386 1.00 93.50 233 LYS A C 1
ATOM 1859 O O . LYS A 1 233 ? 5.209 28.659 0.673 1.00 93.50 233 LYS A O 1
ATOM 1864 N N . GLU A 1 234 ? 4.293 26.679 1.193 1.00 90.38 234 GLU A N 1
ATOM 1865 C CA . GLU A 1 234 ? 4.993 25.932 0.142 1.00 90.38 234 GLU A CA 1
ATOM 1866 C C . GLU A 1 234 ? 4.569 26.383 -1.265 1.00 90.38 234 GLU A C 1
ATOM 1868 O O . GLU A 1 234 ? 5.405 26.518 -2.153 1.00 90.38 234 GLU A O 1
ATOM 1873 N N . LYS A 1 235 ? 3.277 26.690 -1.461 1.00 89.00 235 LYS A N 1
ATOM 1874 C CA . LYS A 1 235 ? 2.760 27.253 -2.721 1.00 89.00 235 LYS A CA 1
ATOM 1875 C C . LYS A 1 235 ? 3.301 28.656 -3.003 1.00 89.00 235 LYS A C 1
ATOM 1877 O O . LYS A 1 235 ? 3.512 28.981 -4.163 1.00 89.00 235 LYS A O 1
ATOM 1882 N N . GLY A 1 236 ? 3.510 29.471 -1.965 1.00 84.06 236 GLY A N 1
ATOM 1883 C CA . GLY A 1 236 ? 4.119 30.797 -2.090 1.00 84.06 236 GLY A CA 1
ATOM 1884 C C . GLY A 1 236 ? 5.580 30.724 -2.532 1.00 84.06 236 GLY A C 1
ATOM 1885 O O . GLY A 1 236 ? 5.945 31.354 -3.515 1.00 84.06 236 GLY A O 1
ATOM 1886 N N . ASN A 1 237 ? 6.380 29.873 -1.883 1.00 78.94 237 ASN A N 1
ATOM 1887 C CA . ASN A 1 237 ? 7.810 29.736 -2.183 1.00 78.94 237 ASN A CA 1
ATOM 1888 C C . ASN A 1 237 ? 8.094 29.267 -3.621 1.00 78.94 237 ASN A C 1
ATOM 1890 O O . ASN A 1 237 ? 9.069 29.701 -4.218 1.00 78.94 237 ASN A O 1
ATOM 1894 N N . ASN A 1 238 ? 7.243 28.411 -4.197 1.00 73.06 238 ASN A N 1
ATOM 1895 C CA . ASN A 1 238 ? 7.413 27.947 -5.580 1.00 73.06 238 ASN A CA 1
ATOM 1896 C C . ASN A 1 238 ? 7.131 29.033 -6.638 1.00 73.06 238 ASN A C 1
ATOM 1898 O O . ASN A 1 238 ? 7.496 28.846 -7.796 1.00 73.06 238 ASN A O 1
ATOM 1902 N N . ASN A 1 239 ? 6.470 30.135 -6.269 1.00 68.81 239 ASN A N 1
ATOM 1903 C CA . ASN A 1 239 ? 6.176 31.243 -7.183 1.00 68.81 239 ASN A CA 1
ATOM 1904 C C . ASN A 1 239 ? 7.246 32.349 -7.159 1.00 68.81 239 ASN A C 1
ATOM 1906 O O . ASN A 1 239 ? 7.265 33.154 -8.082 1.00 68.81 239 ASN A O 1
ATOM 1910 N N . ASP A 1 240 ? 8.118 32.386 -6.145 1.00 62.06 240 ASP A N 1
ATOM 1911 C CA . ASP A 1 240 ? 9.176 33.402 -5.997 1.00 62.06 240 ASP A CA 1
ATOM 1912 C C . ASP A 1 240 ? 10.497 33.021 -6.708 1.00 62.06 240 ASP A C 1
ATOM 1914 O O . ASP A 1 240 ? 11.428 33.822 -6.750 1.00 62.06 240 ASP A O 1
ATOM 1918 N N . ASP A 1 241 ? 10.581 31.815 -7.283 1.00 54.72 241 ASP A N 1
ATOM 1919 C CA . ASP A 1 241 ? 11.752 31.285 -8.011 1.00 54.72 241 ASP A CA 1
ATOM 1920 C C . ASP A 1 241 ? 11.668 31.485 -9.549 1.00 54.72 241 ASP A C 1
ATOM 1922 O O . ASP A 1 241 ? 12.424 30.862 -10.303 1.00 54.72 241 ASP A O 1
ATOM 1926 N N . TYR A 1 242 ? 10.758 32.349 -10.028 1.00 45.47 242 TYR A N 1
ATOM 1927 C CA . TYR A 1 242 ? 10.578 32.709 -11.447 1.00 45.47 242 TYR A CA 1
ATOM 1928 C C . TYR A 1 242 ? 10.758 34.204 -11.725 1.00 45.47 242 TYR A C 1
ATOM 1930 O O . TYR A 1 242 ? 10.173 35.029 -10.989 1.00 45.47 242 TYR A O 1
#

InterPro domains:
  IPR007914 Uncharacterised protein family UPF0193 [PF05250] (80-235)

Radius of gyration: 39.16 Å; chains: 1; bounding box: 69×96×100 Å